Protein AF-A0A3M1LID2-F1 (afdb_monomer_lite)

Foldseek 3Di:
DDDPPPDDFDWDPPDDDDPFDEAETETEEEEQEAEAEAAAAGQEYEYEYEYYENEYEYAAHHREEQEYEYEYEYEYNEYEYHHEERQAYNEYEHEYEYEEQEYEYAYHYHQEYAEYEAEYHEYYNEYYYAEHDENHAYLEYEYYYAYYENEYYAHEAYYAHHHQEYEAYAHAEYQEYEYAYEYEAHENEYHYAHEHYENEYYYHYEEYHEYLEYEHAYAAYYNEYEAAYEYLEYNEYEYEAHAYEQEYEYEYHYNYYNYYHYHHHYYYNHYYYYYD

Sequence (276 aa):
MKHVLVAFVLVFLAGNFALGQNVNTTTQSGQRNNLKVEQEGKNNTAIQTQSGNDNNATIKQSKAIGNRTELLQSGNKNNAAITQEKGAADNKVHLTQSGDLNKAQITQGKGTRSNTVKAVQGGDQNSLTIKQSGTNVSKNLTNVSQSGNKNKGSISQEGGVITGNKIDLNQDGNQNSASISQTGQAVNNQLTVRQSGDQNTAKLAQKGSNRDAKVNLTQSGNKNTAGITQEGTVSTKVNVLQSGNDNATTITQTNSGKNAVDVTQSGNKNKAAVEQ

Structure (mmCIF, N/CA/C/O backbone):
data_AF-A0A3M1LID2-F1
#
_entry.id   AF-A0A3M1LID2-F1
#
loop_
_atom_site.group_PDB
_atom_site.id
_atom_site.type_symbol
_atom_site.label_atom_id
_atom_site.label_alt_id
_atom_site.label_comp_id
_atom_site.label_asym_id
_atom_site.label_entity_id
_atom_site.label_seq_id
_atom_site.pdbx_PDB_ins_code
_atom_site.Cartn_x
_atom_site.Cartn_y
_atom_site.Cartn_z
_atom_site.occupancy
_atom_site.B_iso_or_equiv
_atom_site.auth_seq_id
_atom_site.auth_comp_id
_atom_site.auth_asym_id
_atom_site.auth_atom_id
_atom_site.pdbx_PDB_model_num
ATOM 1 N N . MET A 1 1 ? -5.774 -21.979 -45.065 1.00 34.81 1 MET A N 1
ATOM 2 C CA . MET A 1 1 ? -4.471 -21.901 -44.370 1.00 34.81 1 MET A CA 1
ATOM 3 C C . MET A 1 1 ? -4.590 -20.856 -43.273 1.00 34.81 1 MET A C 1
ATOM 5 O O . MET A 1 1 ? -4.906 -19.716 -43.578 1.00 34.81 1 MET A O 1
ATOM 9 N N . LYS A 1 2 ? -4.472 -21.250 -41.998 1.00 32.94 2 LYS A N 1
ATOM 10 C CA . LYS A 1 2 ? -4.513 -20.313 -40.865 1.00 32.94 2 LYS A CA 1
ATOM 11 C C . LYS A 1 2 ? -3.196 -19.537 -40.855 1.00 32.94 2 LYS A C 1
ATOM 13 O O . LYS A 1 2 ? -2.145 -20.142 -40.670 1.00 32.94 2 LYS A O 1
ATOM 18 N N . HIS A 1 3 ? -3.250 -18.230 -41.091 1.00 29.45 3 HIS A N 1
ATOM 19 C CA . HIS A 1 3 ? -2.084 -17.363 -40.963 1.00 29.45 3 HIS A CA 1
ATOM 20 C C . HIS A 1 3 ? -1.704 -17.266 -39.483 1.00 29.45 3 HIS A C 1
ATOM 22 O O . HIS A 1 3 ? -2.365 -16.592 -38.697 1.00 29.45 3 HIS A O 1
ATOM 28 N N . VAL A 1 4 ? -0.654 -17.992 -39.103 1.00 27.80 4 VAL A N 1
ATOM 29 C CA . VAL A 1 4 ? 0.062 -17.787 -37.845 1.00 27.80 4 VAL A CA 1
ATOM 30 C C . VAL A 1 4 ? 0.836 -16.482 -38.010 1.00 27.80 4 VAL A C 1
ATOM 32 O O . VAL A 1 4 ? 1.860 -16.441 -38.688 1.00 27.80 4 VAL A O 1
ATOM 35 N N . LEU A 1 5 ? 0.307 -15.393 -37.454 1.00 30.14 5 LEU A N 1
ATOM 36 C CA . LEU A 1 5 ? 1.031 -14.131 -37.367 1.00 30.14 5 LEU A CA 1
ATOM 37 C C . LEU A 1 5 ? 2.086 -14.282 -36.265 1.00 30.14 5 LEU A C 1
ATOM 39 O O . LEU A 1 5 ? 1.789 -14.158 -35.078 1.00 30.14 5 LEU A O 1
ATOM 43 N N . VAL A 1 6 ? 3.313 -14.605 -36.664 1.00 29.00 6 VAL A N 1
ATOM 44 C CA . VAL A 1 6 ? 4.486 -14.560 -35.787 1.00 29.00 6 VAL A CA 1
ATOM 45 C C . VAL A 1 6 ? 4.761 -13.085 -35.489 1.00 29.00 6 VAL A C 1
ATOM 47 O O . VAL A 1 6 ? 5.214 -12.341 -36.356 1.00 29.00 6 VAL A O 1
ATOM 50 N N . ALA A 1 7 ? 4.414 -12.632 -34.284 1.00 34.16 7 ALA A N 1
ATOM 51 C CA . ALA A 1 7 ? 4.726 -11.282 -33.832 1.00 34.16 7 ALA A CA 1
ATOM 52 C C . ALA A 1 7 ? 6.233 -11.181 -33.556 1.00 34.16 7 ALA A C 1
ATOM 54 O O . ALA A 1 7 ? 6.773 -11.905 -32.720 1.00 34.16 7 ALA A O 1
ATOM 55 N N . PHE A 1 8 ? 6.907 -10.291 -34.282 1.00 31.50 8 PHE A N 1
ATOM 56 C CA . PHE A 1 8 ? 8.316 -9.978 -34.078 1.00 31.50 8 PHE A CA 1
ATOM 57 C C . PHE A 1 8 ? 8.529 -9.386 -32.679 1.00 31.50 8 PHE A C 1
ATOM 59 O O . PHE A 1 8 ? 7.935 -8.369 -32.323 1.00 31.50 8 PHE A O 1
ATOM 66 N N . VAL A 1 9 ? 9.404 -10.020 -31.897 1.00 37.78 9 VAL A N 1
ATOM 67 C CA . VAL A 1 9 ? 9.936 -9.467 -30.649 1.00 37.78 9 VAL A CA 1
ATOM 68 C C . VAL A 1 9 ? 10.868 -8.315 -31.023 1.00 37.78 9 VAL A C 1
ATOM 70 O O . VAL A 1 9 ? 11.971 -8.540 -31.516 1.00 37.78 9 VAL A O 1
ATOM 73 N N . LEU A 1 10 ? 10.424 -7.075 -30.817 1.00 35.28 10 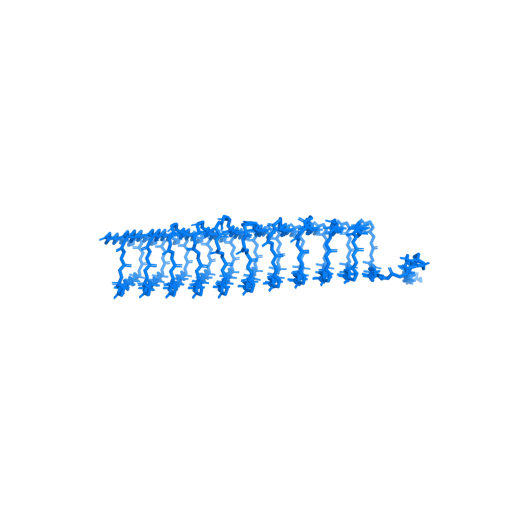LEU A N 1
ATOM 74 C CA . LEU A 1 10 ? 11.270 -5.893 -30.970 1.00 35.28 10 LEU A CA 1
ATOM 75 C C . LEU A 1 10 ? 11.904 -5.574 -29.610 1.00 35.28 10 LEU A C 1
ATOM 77 O O . LEU A 1 10 ? 11.264 -4.997 -28.733 1.00 35.28 10 LEU A O 1
ATOM 81 N N . VAL A 1 11 ? 13.158 -5.985 -29.415 1.00 38.97 11 VAL A N 1
ATOM 82 C CA . VAL A 1 11 ? 13.956 -5.574 -28.251 1.00 38.97 11 VAL A CA 1
ATOM 83 C C . VAL A 1 11 ? 14.553 -4.199 -28.554 1.00 38.97 11 VAL A C 1
ATOM 85 O O . VAL A 1 11 ? 15.514 -4.092 -29.311 1.00 38.97 11 VAL A O 1
ATOM 88 N N . PHE A 1 12 ? 14.003 -3.134 -27.970 1.00 39.28 12 PHE A N 1
ATOM 89 C CA . PHE A 1 12 ? 14.654 -1.820 -27.986 1.00 39.28 12 PHE A CA 1
ATOM 90 C C . PHE A 1 12 ? 15.707 -1.757 -26.869 1.00 39.28 12 PHE A C 1
ATOM 92 O O . PHE A 1 12 ? 15.378 -1.522 -25.706 1.00 39.28 12 PHE A O 1
ATOM 99 N N . LEU A 1 13 ? 16.985 -1.937 -27.218 1.00 40.16 13 LEU A N 1
ATOM 100 C CA . LEU A 1 13 ? 18.107 -1.500 -26.381 1.00 40.16 13 LEU A CA 1
ATOM 101 C C . LEU A 1 13 ? 18.371 -0.012 -26.652 1.00 40.16 13 LEU A C 1
ATOM 103 O O . LEU A 1 13 ? 19.194 0.343 -27.491 1.00 40.16 13 LEU A O 1
ATOM 107 N N . ALA A 1 14 ? 17.674 0.880 -25.950 1.00 40.91 14 ALA A N 1
ATOM 108 C CA . ALA A 1 14 ? 18.043 2.294 -25.930 1.00 40.91 14 ALA A CA 1
ATOM 109 C C . ALA A 1 14 ? 19.199 2.503 -24.933 1.00 40.91 14 ALA A C 1
ATOM 111 O O . ALA A 1 14 ? 18.978 2.878 -23.784 1.00 40.91 14 ALA A O 1
ATOM 112 N N . GLY A 1 15 ? 20.430 2.203 -25.353 1.00 33.69 15 GLY A N 1
ATOM 113 C CA . GLY A 1 15 ? 21.646 2.451 -24.574 1.00 33.69 15 GLY A CA 1
ATOM 114 C C . GLY A 1 15 ? 22.461 3.599 -25.166 1.00 33.69 15 GLY A C 1
ATOM 115 O O . GLY A 1 15 ? 23.151 3.402 -26.160 1.00 33.69 15 GLY A O 1
ATOM 116 N N . ASN A 1 16 ? 22.424 4.785 -24.550 1.00 38.88 16 ASN A N 1
ATOM 117 C CA . ASN A 1 16 ? 23.430 5.825 -24.794 1.00 38.88 16 ASN A CA 1
ATOM 118 C C . ASN A 1 16 ? 24.613 5.593 -23.839 1.00 38.88 16 ASN A C 1
ATOM 120 O O . ASN A 1 16 ? 24.466 5.650 -22.617 1.00 38.88 16 ASN A O 1
ATOM 124 N N . PHE A 1 17 ? 25.787 5.304 -24.400 1.00 44.84 17 PHE A N 1
ATOM 125 C CA . PHE A 1 17 ? 27.009 4.995 -23.660 1.00 44.84 17 PHE A CA 1
ATOM 126 C C . PHE A 1 17 ? 27.666 6.256 -23.072 1.00 44.84 17 PHE A C 1
ATOM 128 O O . PHE A 1 17 ? 28.362 6.970 -23.783 1.00 44.84 17 PHE A O 1
ATOM 135 N N . ALA A 1 18 ? 27.504 6.488 -21.762 1.00 35.31 18 ALA A N 1
ATOM 136 C CA . ALA A 1 18 ? 28.478 7.178 -20.899 1.00 35.31 18 ALA A CA 1
ATOM 137 C C . ALA A 1 18 ? 28.157 6.963 -19.397 1.00 35.31 18 ALA A C 1
ATOM 139 O O . ALA A 1 18 ? 27.010 7.072 -18.979 1.00 35.31 18 ALA A O 1
ATOM 140 N N . LEU A 1 19 ? 29.187 6.624 -18.607 1.00 38.88 19 LEU A N 1
ATOM 141 C CA . LEU A 1 19 ? 29.304 6.519 -17.132 1.00 38.88 19 LEU A CA 1
ATOM 142 C C . LEU A 1 19 ? 28.021 6.692 -16.264 1.00 38.88 19 LEU A C 1
ATOM 144 O O . LEU A 1 19 ? 27.625 7.809 -15.929 1.00 38.88 19 LEU A O 1
ATOM 148 N N . GLY A 1 20 ? 27.469 5.565 -15.773 1.00 49.00 20 GLY A N 1
ATOM 149 C CA . GLY A 1 20 ? 26.390 5.496 -14.761 1.00 49.00 20 GLY A CA 1
ATOM 150 C C . GLY A 1 20 ? 25.019 5.051 -15.293 1.00 49.00 20 GLY A C 1
ATOM 151 O O . GLY A 1 20 ? 24.022 5.726 -15.036 1.00 49.00 20 GLY A O 1
ATOM 152 N N . GLN A 1 21 ? 24.970 3.956 -16.062 1.00 62.38 21 GLN A N 1
ATOM 153 C CA . GLN A 1 21 ? 23.828 3.628 -16.921 1.00 62.38 21 GLN A CA 1
ATOM 154 C C . GLN A 1 21 ? 22.543 3.278 -16.158 1.00 62.38 21 GLN A C 1
ATOM 156 O O . GLN A 1 21 ? 22.538 2.451 -15.247 1.00 62.38 21 GLN A O 1
ATOM 161 N N . ASN A 1 22 ? 21.434 3.880 -16.591 1.00 59.41 22 ASN A N 1
ATOM 162 C CA . ASN A 1 22 ? 20.104 3.335 -16.349 1.00 59.41 22 ASN A CA 1
ATOM 163 C C . ASN A 1 22 ? 19.877 2.162 -17.320 1.00 59.41 22 ASN A C 1
ATOM 165 O O . ASN A 1 22 ? 20.258 2.245 -18.484 1.00 59.41 22 ASN A O 1
ATOM 169 N N . VAL A 1 23 ? 19.270 1.078 -16.846 1.00 67.06 23 VAL A N 1
ATOM 170 C CA . VAL A 1 23 ? 18.895 -0.092 -17.643 1.00 67.06 23 VAL A CA 1
ATOM 171 C C . VAL A 1 23 ? 17.394 -0.041 -17.892 1.00 67.06 23 VAL A C 1
ATOM 173 O O . VAL A 1 23 ? 16.609 0.069 -16.948 1.00 67.06 23 VAL A O 1
ATOM 176 N N . ASN A 1 24 ? 16.994 -0.168 -19.154 1.00 66.12 24 ASN A N 1
ATOM 177 C CA . ASN A 1 24 ? 15.608 -0.381 -19.544 1.00 66.12 24 ASN A CA 1
ATOM 178 C C . ASN A 1 24 ? 15.508 -1.676 -20.357 1.00 66.12 24 ASN A C 1
ATOM 180 O O . ASN A 1 24 ? 16.212 -1.842 -21.352 1.00 66.12 24 ASN A O 1
ATOM 184 N N . THR A 1 25 ? 14.640 -2.594 -19.947 1.00 67.12 25 THR A N 1
ATOM 185 C CA . THR A 1 25 ? 14.322 -3.815 -20.691 1.00 67.12 25 THR A CA 1
ATOM 186 C C . THR A 1 25 ? 12.822 -3.873 -20.887 1.00 67.12 25 THR A C 1
ATOM 188 O O . THR A 1 25 ? 12.061 -3.878 -19.924 1.00 67.12 25 THR A O 1
ATOM 191 N N . THR A 1 26 ? 12.393 -3.917 -22.143 1.00 65.38 26 THR A N 1
ATOM 192 C CA . THR A 1 26 ? 10.976 -3.927 -22.500 1.00 65.38 26 THR A CA 1
ATOM 193 C C . THR A 1 26 ? 10.684 -5.115 -23.401 1.00 65.38 26 THR A C 1
ATOM 195 O O . THR A 1 26 ? 11.483 -5.467 -24.267 1.00 65.38 26 THR A O 1
ATOM 198 N N . THR A 1 27 ? 9.568 -5.793 -23.164 1.00 64.19 27 THR A N 1
ATOM 199 C CA . THR A 1 27 ? 9.080 -6.887 -24.007 1.00 64.19 27 THR A CA 1
ATOM 200 C C . THR A 1 27 ? 7.577 -6.731 -24.171 1.00 64.19 27 THR A C 1
ATOM 202 O O . THR A 1 27 ? 6.850 -6.635 -23.186 1.00 64.19 27 THR A O 1
ATOM 205 N N . GLN A 1 28 ? 7.103 -6.693 -25.412 1.00 60.00 28 GLN A N 1
ATOM 206 C CA . GLN A 1 28 ? 5.690 -6.518 -25.731 1.00 60.00 28 GLN A CA 1
ATOM 207 C C . GLN A 1 28 ? 5.230 -7.616 -26.690 1.00 60.00 28 GLN A C 1
ATOM 209 O O . GLN A 1 28 ? 5.890 -7.892 -27.688 1.00 60.00 28 GLN A O 1
ATOM 214 N N . SER A 1 29 ? 4.075 -8.211 -26.404 1.00 66.88 29 SER A N 1
ATOM 215 C CA . SER A 1 29 ? 3.371 -9.143 -27.285 1.00 66.88 29 SER A CA 1
ATOM 216 C C . SER A 1 29 ? 1.887 -8.765 -27.367 1.00 66.88 29 SER A C 1
ATOM 218 O O . SER A 1 29 ? 1.268 -8.468 -26.346 1.00 66.88 29 SER A O 1
ATOM 220 N N . GLY A 1 30 ? 1.318 -8.756 -28.576 1.00 61.09 30 GLY A N 1
ATOM 221 C CA . GLY A 1 30 ? -0.066 -8.343 -28.863 1.00 61.09 30 GLY A CA 1
ATOM 222 C C . GLY A 1 30 ? -0.196 -6.944 -29.491 1.00 61.09 30 GLY A C 1
ATOM 223 O O . GLY A 1 30 ? 0.805 -6.320 -29.845 1.00 61.09 30 GLY A O 1
ATOM 224 N N . GLN A 1 31 ? -1.428 -6.466 -29.709 1.00 51.19 31 GLN A N 1
ATOM 225 C CA . GLN A 1 31 ? -1.707 -5.258 -30.504 1.00 51.19 31 GLN A CA 1
ATOM 226 C C . GLN A 1 31 ? -1.941 -4.010 -29.637 1.00 51.19 31 GLN A C 1
ATOM 228 O O . GLN A 1 31 ? -2.603 -4.072 -28.608 1.00 51.19 31 GLN A O 1
ATOM 233 N N . ARG A 1 32 ? -1.465 -2.842 -30.095 1.00 60.47 32 ARG A N 1
ATOM 234 C CA . ARG A 1 32 ? -1.743 -1.515 -29.497 1.00 60.47 32 ARG A CA 1
ATOM 235 C C . ARG A 1 32 ? -1.349 -1.335 -28.018 1.00 60.47 32 ARG A C 1
ATOM 237 O O . ARG A 1 32 ? -1.857 -0.419 -27.377 1.00 60.47 32 ARG A O 1
ATOM 244 N N . ASN A 1 33 ? -0.438 -2.141 -27.461 1.00 62.81 33 ASN A N 1
ATOM 245 C CA . ASN A 1 33 ? 0.119 -1.783 -26.151 1.00 62.81 33 ASN A CA 1
ATOM 246 C C . ASN A 1 33 ? 1.034 -0.557 -26.299 1.00 62.81 33 ASN A C 1
ATOM 248 O O . ASN A 1 33 ? 1.784 -0.450 -27.273 1.00 62.81 33 ASN A O 1
ATOM 252 N N . ASN A 1 34 ? 0.922 0.377 -25.359 1.00 67.06 34 ASN A N 1
ATOM 253 C CA . ASN A 1 34 ? 1.687 1.611 -25.303 1.00 67.06 34 ASN A CA 1
ATOM 254 C C . ASN A 1 34 ? 2.591 1.592 -24.072 1.00 67.06 34 ASN A C 1
ATOM 256 O O . ASN A 1 34 ? 2.124 1.441 -22.940 1.00 67.06 34 ASN A O 1
ATOM 260 N N . LEU A 1 35 ? 3.881 1.792 -24.305 1.00 67.88 35 LEU A N 1
ATOM 261 C CA . LEU A 1 35 ? 4.908 1.744 -23.280 1.00 67.88 35 LEU A CA 1
ATOM 262 C C . LEU A 1 35 ? 5.699 3.044 -23.301 1.00 67.88 35 LEU A C 1
ATOM 264 O O . LEU A 1 35 ? 6.235 3.444 -24.333 1.00 67.88 35 LEU A O 1
ATOM 268 N N . LYS A 1 36 ? 5.815 3.686 -22.138 1.00 70.00 36 LYS A N 1
ATOM 269 C CA . LYS A 1 36 ? 6.659 4.866 -21.954 1.00 70.00 36 LYS A CA 1
ATOM 270 C C . LYS A 1 36 ? 7.569 4.687 -20.746 1.00 70.00 36 LYS A C 1
ATOM 272 O O . LYS A 1 36 ? 7.090 4.533 -19.627 1.00 70.00 36 LYS A O 1
ATOM 277 N N . VAL A 1 37 ? 8.881 4.743 -20.959 1.00 68.38 37 VAL A N 1
ATOM 278 C CA . VAL A 1 37 ? 9.882 4.724 -19.883 1.00 68.38 37 VAL A CA 1
ATOM 279 C C . VAL A 1 37 ? 10.736 5.986 -19.985 1.00 68.38 37 VAL A C 1
ATOM 281 O O . VAL A 1 37 ? 11.410 6.199 -20.987 1.00 68.38 37 VAL A O 1
ATOM 284 N N . GLU A 1 38 ? 10.701 6.827 -18.954 1.00 68.88 38 GLU A N 1
ATOM 285 C CA . GLU A 1 38 ? 11.562 8.005 -18.798 1.00 68.88 38 GLU A CA 1
ATOM 286 C C . GLU A 1 38 ? 12.508 7.764 -17.612 1.00 68.88 38 GLU A C 1
ATOM 288 O O . GLU A 1 38 ? 12.056 7.711 -16.469 1.00 68.88 38 GLU A O 1
ATOM 293 N N . GLN A 1 39 ? 13.813 7.616 -17.858 1.00 63.34 39 GLN A N 1
ATOM 294 C CA . GLN A 1 39 ? 14.828 7.451 -16.810 1.00 63.34 39 GLN A CA 1
ATOM 295 C C . GLN A 1 39 ? 15.824 8.614 -16.850 1.00 63.34 39 GLN A C 1
ATOM 297 O O . GLN A 1 39 ? 16.635 8.724 -17.765 1.00 63.34 39 GLN A O 1
ATOM 302 N N . GLU A 1 40 ? 15.800 9.458 -15.825 1.00 64.44 40 GLU A N 1
ATOM 303 C CA . GLU A 1 40 ? 16.815 10.476 -15.562 1.00 64.44 40 GLU A CA 1
ATOM 304 C C . GLU A 1 40 ? 17.508 10.136 -14.232 1.00 64.44 40 GLU A C 1
ATOM 306 O O . GLU A 1 40 ? 16.849 9.820 -13.243 1.00 64.44 40 GLU A O 1
ATOM 311 N N . GLY A 1 41 ? 18.834 10.230 -14.151 1.00 64.50 41 GLY A N 1
ATOM 312 C CA . GLY A 1 41 ? 19.598 9.839 -12.956 1.00 64.50 41 GLY A CA 1
ATOM 313 C C . GLY A 1 41 ? 20.579 8.703 -13.238 1.00 64.50 41 GLY A C 1
ATOM 314 O O . GLY A 1 41 ? 20.926 8.490 -14.397 1.00 64.50 41 GLY A O 1
ATOM 315 N N . LYS A 1 42 ? 21.059 8.014 -12.195 1.00 66.00 42 LYS A N 1
ATOM 316 C CA . LYS A 1 42 ? 22.121 6.993 -12.303 1.00 66.00 42 LYS A CA 1
ATOM 317 C C . LYS A 1 42 ? 21.642 5.628 -11.801 1.00 66.00 42 LYS A C 1
ATOM 319 O O . LYS A 1 42 ? 21.009 5.557 -10.749 1.00 66.00 42 LYS A O 1
ATOM 324 N N . ASN A 1 43 ? 22.027 4.548 -12.481 1.00 69.75 43 ASN A N 1
ATOM 325 C CA . ASN A 1 43 ? 21.814 3.155 -12.052 1.00 69.75 43 ASN A CA 1
ATOM 326 C C . ASN A 1 43 ? 20.345 2.742 -11.817 1.00 69.75 43 ASN A C 1
ATOM 328 O O . ASN A 1 43 ? 20.081 1.829 -11.036 1.00 69.75 43 ASN A O 1
ATOM 332 N N . ASN A 1 44 ? 19.369 3.395 -12.449 1.00 71.69 44 ASN A N 1
ATOM 333 C CA . ASN A 1 44 ? 17.975 2.963 -12.349 1.00 71.69 44 ASN A CA 1
ATOM 334 C C . ASN A 1 44 ? 17.710 1.788 -13.295 1.00 71.69 44 ASN A C 1
ATOM 336 O O . ASN A 1 44 ? 18.212 1.765 -14.409 1.00 71.69 44 ASN A O 1
ATOM 340 N N . THR A 1 45 ? 16.915 0.811 -12.874 1.00 75.12 45 THR A N 1
ATOM 341 C CA . THR A 1 45 ? 16.479 -0.322 -13.700 1.00 75.12 45 THR A CA 1
ATOM 342 C C . THR A 1 45 ? 14.969 -0.257 -13.898 1.00 75.12 45 THR A C 1
ATOM 344 O O . THR A 1 45 ? 14.226 -0.140 -12.925 1.00 75.12 45 THR A O 1
ATOM 347 N N . ALA A 1 46 ? 14.506 -0.369 -15.136 1.00 72.00 46 ALA A N 1
ATOM 348 C CA . ALA A 1 46 ? 13.106 -0.549 -15.488 1.00 72.00 46 ALA A CA 1
ATOM 349 C C . ALA A 1 46 ? 12.990 -1.815 -16.344 1.00 72.00 46 ALA A C 1
ATOM 351 O O . ALA A 1 46 ? 13.603 -1.910 -17.400 1.00 72.00 46 ALA A O 1
ATOM 352 N N . ILE A 1 47 ? 12.239 -2.804 -15.871 1.00 73.56 47 ILE A N 1
ATOM 353 C CA . ILE A 1 47 ? 11.912 -4.019 -16.616 1.00 73.56 47 ILE A CA 1
ATOM 354 C C . ILE A 1 47 ? 10.404 -4.016 -16.813 1.00 73.56 47 ILE A C 1
ATOM 356 O O . ILE A 1 47 ? 9.654 -3.904 -15.843 1.00 73.56 47 ILE A O 1
ATOM 360 N N . GLN A 1 48 ? 9.950 -4.126 -18.054 1.00 71.81 48 GLN A N 1
ATOM 361 C CA . GLN A 1 48 ? 8.532 -4.184 -18.358 1.00 71.81 48 GLN A CA 1
ATOM 362 C C . GLN A 1 48 ? 8.218 -5.283 -19.367 1.00 71.81 48 GLN A C 1
ATOM 364 O O . GLN A 1 48 ? 8.835 -5.358 -20.425 1.00 71.81 48 GLN A O 1
ATOM 369 N N . THR A 1 49 ? 7.227 -6.111 -19.050 1.00 72.75 49 THR A N 1
ATOM 370 C CA . THR A 1 49 ? 6.680 -7.116 -19.964 1.00 72.75 49 THR A CA 1
ATOM 371 C C . THR A 1 49 ? 5.174 -6.913 -20.102 1.00 72.75 49 THR A C 1
ATOM 373 O O . THR A 1 49 ? 4.456 -6.942 -19.104 1.00 72.75 49 THR A O 1
ATOM 376 N N . GLN A 1 50 ? 4.690 -6.703 -21.325 1.00 68.69 50 GLN A N 1
ATOM 377 C CA . GLN A 1 50 ? 3.268 -6.560 -21.645 1.00 68.69 50 GLN A CA 1
ATOM 378 C C . GLN A 1 50 ? 2.826 -7.666 -22.608 1.00 68.69 50 GLN A C 1
ATOM 380 O O . GLN A 1 50 ? 3.442 -7.870 -23.654 1.00 68.69 50 GLN A O 1
ATOM 385 N N . SER A 1 51 ? 1.740 -8.361 -22.283 1.00 73.88 51 SER A N 1
ATOM 386 C CA . SER A 1 51 ? 1.114 -9.370 -23.138 1.00 73.88 51 SER A CA 1
ATOM 387 C C . SER A 1 51 ? -0.390 -9.113 -23.255 1.00 73.88 51 SER A C 1
ATOM 389 O O . SER A 1 51 ? -1.068 -8.951 -22.244 1.00 73.88 51 SER A O 1
ATOM 391 N N . GLY A 1 52 ? -0.918 -9.081 -24.479 1.00 70.75 52 GLY A N 1
ATOM 392 C CA . GLY A 1 52 ? -2.334 -8.821 -24.769 1.00 70.75 52 GLY A CA 1
ATOM 393 C C . GLY A 1 52 ? -2.534 -7.523 -25.552 1.00 70.75 52 GLY A C 1
ATOM 394 O O . GLY A 1 52 ? -1.612 -7.099 -26.249 1.00 70.75 52 GLY A O 1
ATOM 395 N N . ASN A 1 53 ? -3.725 -6.918 -25.497 1.00 70.31 53 ASN A N 1
ATOM 396 C CA . ASN A 1 53 ? -4.051 -5.755 -26.332 1.00 70.31 53 ASN A CA 1
ATOM 397 C C . ASN A 1 53 ? -4.328 -4.476 -25.530 1.00 70.31 53 ASN A C 1
ATOM 399 O O . ASN A 1 53 ? -4.911 -4.518 -24.451 1.00 70.31 53 ASN A O 1
ATOM 403 N N . ASP A 1 54 ? -3.993 -3.316 -26.097 1.00 76.19 54 ASP A N 1
ATOM 404 C CA . ASP A 1 54 ? -4.324 -1.989 -25.546 1.00 76.19 54 ASP A CA 1
ATOM 405 C C . ASP A 1 54 ? -3.802 -1.717 -24.113 1.00 76.19 54 ASP A C 1
ATOM 407 O O . ASP A 1 54 ? -4.306 -0.824 -23.429 1.00 76.19 54 ASP A O 1
ATOM 411 N N . ASN A 1 55 ? -2.806 -2.460 -23.620 1.00 73.12 55 ASN A N 1
ATOM 412 C CA . ASN A 1 55 ? -2.215 -2.193 -22.306 1.00 73.12 55 ASN A CA 1
ATOM 413 C C . ASN A 1 55 ? -1.379 -0.909 -22.347 1.00 73.12 55 ASN A C 1
ATOM 415 O O . ASN A 1 55 ? -0.602 -0.694 -23.273 1.00 73.12 55 ASN A O 1
ATOM 419 N N . ASN A 1 56 ? -1.506 -0.055 -21.336 1.00 76.75 56 ASN A N 1
ATOM 420 C CA . ASN A 1 56 ? -0.722 1.164 -21.196 1.00 76.75 56 ASN A CA 1
ATOM 421 C C . ASN A 1 56 ? 0.149 1.076 -19.945 1.00 76.75 56 ASN A C 1
ATOM 423 O O . ASN A 1 56 ? -0.336 0.771 -18.852 1.00 76.75 56 ASN A O 1
ATOM 427 N N . ALA A 1 57 ? 1.432 1.376 -20.090 1.00 76.62 57 ALA A N 1
ATOM 428 C CA . ALA A 1 57 ? 2.307 1.496 -18.947 1.00 76.62 57 ALA A CA 1
ATOM 429 C C . ALA A 1 57 ? 3.297 2.640 -19.089 1.00 76.62 57 ALA A C 1
ATOM 431 O O . ALA A 1 57 ? 4.024 2.761 -20.074 1.00 76.62 57 ALA A O 1
ATOM 432 N N . THR A 1 58 ? 3.352 3.462 -18.048 1.00 78.69 58 THR A N 1
ATOM 433 C CA . THR A 1 58 ? 4.297 4.566 -17.925 1.00 78.69 58 THR A CA 1
ATOM 434 C C . THR A 1 58 ? 5.164 4.366 -16.691 1.00 78.69 58 THR A C 1
ATOM 436 O O .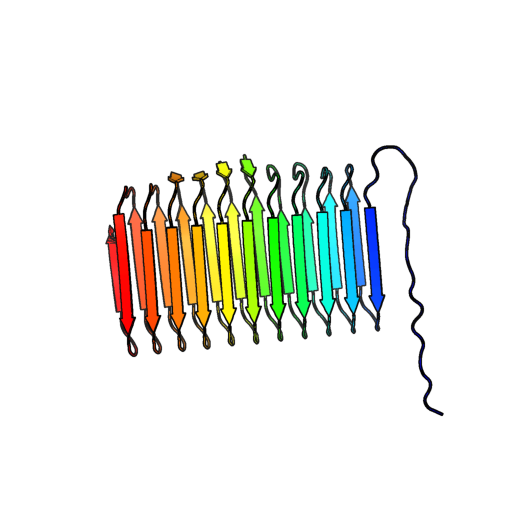 THR A 1 58 ? 4.649 4.266 -15.578 1.00 78.69 58 THR A O 1
ATOM 439 N N . ILE A 1 59 ? 6.481 4.337 -16.877 1.00 76.25 59 ILE A N 1
ATOM 440 C CA . ILE A 1 59 ? 7.473 4.344 -15.799 1.00 76.25 59 ILE A CA 1
ATOM 441 C C . ILE A 1 59 ? 8.285 5.631 -15.924 1.00 76.25 59 ILE A C 1
ATOM 443 O O . ILE A 1 59 ? 8.915 5.876 -16.949 1.00 76.25 59 ILE A O 1
ATOM 447 N N . LYS A 1 60 ? 8.295 6.451 -14.876 1.00 75.69 60 LYS A N 1
ATOM 448 C CA . LYS A 1 60 ? 9.078 7.685 -14.808 1.00 75.69 60 LYS A CA 1
ATOM 449 C C . LYS A 1 60 ? 9.990 7.658 -13.589 1.00 75.69 60 LYS A C 1
ATOM 451 O O . LYS A 1 60 ? 9.517 7.740 -12.463 1.00 75.69 60 LYS A O 1
ATOM 456 N N . GLN A 1 61 ? 11.294 7.559 -13.807 1.00 69.19 61 GLN A N 1
ATOM 457 C CA . GLN A 1 61 ? 12.332 7.579 -12.779 1.00 69.19 61 GLN A CA 1
ATOM 458 C C . GLN A 1 61 ? 13.153 8.858 -12.964 1.00 69.19 61 GLN A C 1
ATOM 460 O O . GLN A 1 61 ? 14.171 8.839 -13.643 1.00 69.19 61 GLN A O 1
ATOM 465 N N . SER A 1 62 ? 12.696 9.993 -12.431 1.00 69.06 62 SER A N 1
ATOM 466 C CA . SER A 1 62 ? 13.311 11.303 -12.699 1.00 69.06 62 SER A CA 1
ATOM 467 C C . SER A 1 62 ? 14.270 11.734 -11.591 1.00 69.06 62 SER A C 1
ATOM 469 O O . SER A 1 62 ? 13.843 12.090 -10.495 1.00 69.06 62 SER A O 1
ATOM 471 N N . LYS A 1 63 ? 15.571 11.786 -11.897 1.00 63.53 63 LYS A N 1
ATOM 472 C CA . LYS A 1 63 ? 16.677 12.145 -10.983 1.00 63.53 63 LYS A CA 1
ATOM 473 C C . LYS A 1 63 ? 16.755 11.215 -9.768 1.00 63.53 63 LYS A C 1
ATOM 475 O O . LYS A 1 63 ? 17.063 11.648 -8.655 1.00 63.53 63 LYS A O 1
ATOM 480 N N . ALA A 1 64 ? 16.453 9.947 -10.015 1.00 69.44 64 ALA A N 1
ATOM 481 C CA . ALA A 1 64 ? 16.539 8.847 -9.071 1.00 69.44 64 ALA A CA 1
ATOM 482 C C . ALA A 1 64 ? 17.920 8.176 -9.131 1.00 69.44 64 ALA A C 1
ATOM 484 O O . ALA A 1 64 ? 18.609 8.254 -10.154 1.00 69.44 64 ALA A O 1
ATOM 485 N N . ILE A 1 65 ? 18.329 7.517 -8.045 1.00 72.38 65 ILE A N 1
ATOM 486 C CA . ILE A 1 65 ? 19.572 6.734 -8.006 1.00 72.38 65 ILE A CA 1
ATOM 487 C C . ILE A 1 65 ? 19.251 5.309 -7.551 1.00 72.38 65 ILE A C 1
ATOM 489 O O . ILE A 1 65 ? 18.691 5.127 -6.474 1.00 72.38 65 ILE A O 1
ATOM 493 N N . GLY A 1 66 ? 19.610 4.301 -8.350 1.00 72.06 66 GLY A N 1
ATOM 494 C CA . GLY A 1 66 ? 19.518 2.892 -7.937 1.00 72.06 66 GLY A CA 1
ATOM 495 C C . GLY A 1 66 ? 18.099 2.316 -7.847 1.00 72.06 66 GLY A C 1
ATOM 496 O O . GLY A 1 66 ? 17.912 1.234 -7.291 1.00 72.06 66 GLY A O 1
ATOM 497 N N . ASN A 1 67 ? 17.072 3.006 -8.354 1.00 78.62 67 ASN A N 1
ATOM 498 C CA . ASN A 1 67 ? 15.706 2.498 -8.252 1.00 78.62 67 ASN A CA 1
ATOM 499 C C . ASN A 1 67 ? 15.453 1.370 -9.261 1.00 78.62 67 ASN A C 1
ATOM 501 O O . ASN A 1 67 ? 15.796 1.495 -10.435 1.00 78.62 67 ASN A O 1
ATOM 505 N N . ARG A 1 68 ? 14.771 0.302 -8.838 1.00 81.12 68 ARG A N 1
ATOM 506 C CA . ARG A 1 68 ? 14.348 -0.805 -9.708 1.00 81.12 68 ARG A CA 1
ATOM 507 C C . ARG A 1 68 ? 12.829 -0.868 -9.804 1.00 81.12 68 ARG A C 1
ATOM 509 O O . ARG A 1 68 ? 12.148 -0.988 -8.791 1.00 81.12 68 ARG A O 1
ATOM 516 N N . THR A 1 69 ? 12.314 -0.863 -11.021 1.00 80.75 69 THR A N 1
ATOM 517 C CA . THR A 1 69 ? 10.903 -1.097 -11.316 1.00 80.75 69 THR A CA 1
ATOM 518 C C . THR A 1 69 ? 10.782 -2.328 -12.196 1.00 80.75 69 THR A C 1
ATOM 520 O O . THR A 1 69 ? 11.470 -2.428 -13.206 1.00 80.75 69 THR A O 1
ATOM 523 N N . GLU A 1 70 ? 9.911 -3.251 -11.820 1.00 81.75 70 GLU A N 1
ATOM 524 C CA . GLU A 1 70 ? 9.544 -4.426 -12.596 1.00 81.75 70 GLU A CA 1
ATOM 525 C C . GLU A 1 70 ? 8.023 -4.449 -12.743 1.00 81.75 70 GLU A C 1
ATOM 527 O O . GLU A 1 70 ? 7.292 -4.445 -11.750 1.00 81.75 70 GLU A O 1
ATOM 532 N N . LEU A 1 71 ? 7.545 -4.408 -13.982 1.00 81.25 71 LEU A N 1
ATOM 533 C CA . LEU A 1 71 ? 6.128 -4.366 -14.307 1.00 81.25 71 LEU A CA 1
ATOM 534 C C . LEU A 1 71 ? 5.780 -5.480 -15.293 1.00 81.25 71 LEU A C 1
ATOM 536 O O . LEU A 1 71 ? 6.290 -5.511 -16.409 1.00 81.25 71 LEU A O 1
ATOM 540 N N . LEU A 1 72 ? 4.867 -6.356 -14.894 1.00 77.94 72 LEU A N 1
ATOM 541 C CA . LEU A 1 72 ? 4.291 -7.393 -15.739 1.00 77.94 72 LEU A CA 1
ATOM 542 C C . LEU A 1 72 ? 2.795 -7.117 -15.925 1.00 77.94 72 LEU A C 1
ATOM 544 O O . LEU A 1 72 ? 2.055 -7.046 -14.947 1.00 77.94 72 LEU A O 1
ATOM 548 N N . GLN A 1 73 ? 2.341 -6.965 -17.166 1.00 75.06 73 GLN A N 1
ATOM 549 C CA . GLN A 1 73 ? 0.923 -6.815 -17.501 1.00 75.06 73 GLN A CA 1
ATOM 550 C C . GLN A 1 73 ? 0.500 -7.910 -18.479 1.00 75.06 73 GLN A C 1
ATOM 552 O O . GLN A 1 73 ? 1.139 -8.107 -19.512 1.00 75.06 73 GLN A O 1
ATOM 557 N N . SER A 1 74 ? -0.591 -8.600 -18.165 1.00 77.94 74 SER A N 1
ATOM 558 C CA . SER A 1 74 ? -1.217 -9.601 -19.024 1.00 77.94 74 SER A CA 1
ATOM 559 C C . SER A 1 74 ? -2.725 -9.355 -19.113 1.00 77.94 74 SER A C 1
ATOM 561 O O . SER A 1 74 ? -3.370 -9.135 -18.091 1.00 77.94 74 SER A O 1
ATOM 563 N N . GLY A 1 75 ? -3.286 -9.391 -20.322 1.00 78.38 75 GLY A N 1
ATOM 564 C CA . GLY A 1 75 ? -4.711 -9.149 -20.588 1.00 78.38 75 GLY A CA 1
ATOM 565 C C . GLY A 1 75 ? -4.931 -7.903 -21.442 1.00 78.38 75 GLY A C 1
ATOM 566 O O . GLY A 1 75 ? -4.038 -7.522 -22.201 1.00 78.38 75 GLY A O 1
ATOM 567 N N . ASN A 1 76 ? -6.108 -7.281 -21.366 1.00 75.12 76 ASN A N 1
ATOM 568 C CA . ASN A 1 76 ? -6.459 -6.142 -22.212 1.00 75.12 76 ASN A CA 1
ATOM 569 C C . ASN A 1 76 ? -6.694 -4.848 -21.422 1.00 75.12 76 ASN A C 1
ATOM 571 O O . ASN A 1 76 ? -7.337 -4.835 -20.374 1.00 75.12 76 ASN A O 1
ATOM 575 N N . LYS A 1 77 ? -6.254 -3.711 -21.977 1.00 80.38 77 LYS A N 1
ATOM 576 C CA . LYS A 1 77 ? -6.525 -2.363 -21.436 1.00 80.38 77 LYS A CA 1
ATOM 577 C C . LYS A 1 77 ? -6.074 -2.144 -19.983 1.00 80.38 77 LYS A C 1
ATOM 579 O O . LYS A 1 77 ? -6.622 -1.277 -19.297 1.00 80.38 77 LYS A O 1
ATOM 584 N N . ASN A 1 78 ? -5.083 -2.889 -19.497 1.00 79.31 78 ASN A N 1
ATOM 585 C CA . ASN A 1 78 ? -4.501 -2.620 -18.183 1.00 79.31 78 ASN A CA 1
ATOM 586 C C . ASN A 1 78 ? -3.686 -1.324 -18.225 1.00 79.31 78 ASN A C 1
ATOM 588 O O . ASN A 1 78 ? -2.987 -1.057 -19.198 1.00 79.31 78 ASN A O 1
ATOM 592 N N . ASN A 1 79 ? -3.760 -0.519 -17.167 1.00 83.50 79 ASN A N 1
ATOM 593 C CA . ASN A 1 79 ? -3.052 0.748 -17.041 1.00 83.50 79 ASN A CA 1
ATOM 594 C C . ASN A 1 79 ? -2.171 0.757 -15.785 1.00 83.50 79 ASN A C 1
ATOM 596 O O . ASN A 1 79 ? -2.677 0.657 -14.665 1.00 83.50 79 ASN A O 1
ATOM 600 N N . ALA A 1 80 ? -0.865 0.933 -15.963 1.00 83.00 80 ALA A N 1
ATOM 601 C CA . ALA A 1 80 ? 0.085 1.087 -14.870 1.00 83.00 80 ALA A CA 1
ATOM 602 C C . ALA A 1 80 ? 0.864 2.399 -15.000 1.00 83.00 80 ALA A C 1
ATOM 604 O O . ALA A 1 80 ? 1.487 2.674 -16.022 1.00 83.00 80 ALA A O 1
ATOM 605 N N . ALA A 1 81 ? 0.888 3.195 -13.935 1.00 84.75 81 ALA A N 1
ATOM 606 C CA . ALA A 1 81 ? 1.699 4.403 -13.845 1.00 84.75 81 ALA A CA 1
ATOM 607 C C . ALA A 1 81 ? 2.604 4.322 -12.614 1.00 84.75 81 ALA A C 1
ATOM 609 O O . ALA A 1 81 ? 2.121 4.303 -11.482 1.00 84.75 81 ALA A O 1
ATOM 610 N N . ILE A 1 82 ? 3.916 4.272 -12.828 1.00 81.56 82 ILE A N 1
ATOM 611 C CA . ILE A 1 82 ? 4.916 4.208 -11.762 1.00 81.56 82 ILE A CA 1
ATOM 612 C C . ILE A 1 82 ? 5.811 5.439 -11.868 1.00 81.56 82 ILE A C 1
ATOM 614 O O . ILE A 1 82 ? 6.517 5.612 -12.858 1.00 81.56 82 ILE A O 1
ATOM 618 N N . THR A 1 83 ? 5.809 6.276 -10.834 1.00 79.94 83 THR A N 1
ATOM 619 C CA . THR A 1 83 ? 6.624 7.494 -10.766 1.00 79.94 83 THR A CA 1
ATOM 620 C C . THR A 1 83 ? 7.542 7.442 -9.552 1.00 79.94 83 THR A C 1
ATOM 622 O O . THR A 1 83 ? 7.082 7.306 -8.420 1.00 79.94 83 THR A O 1
ATOM 625 N N . GLN A 1 84 ? 8.843 7.588 -9.776 1.00 74.88 84 GLN A N 1
ATOM 626 C CA . GLN A 1 84 ? 9.869 7.709 -8.746 1.00 74.88 84 GLN A CA 1
ATOM 627 C C . GLN A 1 84 ? 10.596 9.046 -8.954 1.00 74.88 84 GLN A C 1
ATOM 629 O O . GLN A 1 84 ? 11.280 9.241 -9.959 1.00 74.88 84 GLN A O 1
ATOM 634 N N . GLU A 1 85 ? 10.387 9.996 -8.044 1.00 77.19 85 GLU A N 1
ATOM 635 C CA . GLU A 1 85 ? 10.787 11.399 -8.222 1.00 77.19 85 GLU A CA 1
ATOM 636 C C . GLU A 1 85 ? 12.194 11.718 -7.683 1.00 77.19 85 GLU A C 1
ATOM 638 O O . GLU A 1 85 ? 12.871 10.895 -7.064 1.00 77.19 85 GLU A O 1
ATOM 643 N N . LYS A 1 86 ? 12.628 12.969 -7.882 1.00 65.12 86 LYS A N 1
ATOM 644 C CA . LYS A 1 86 ? 13.926 13.490 -7.440 1.00 65.12 86 LYS A CA 1
ATOM 645 C C . LYS A 1 86 ? 14.132 13.263 -5.937 1.00 65.12 86 LYS A C 1
ATOM 647 O O . LYS A 1 86 ? 13.395 13.798 -5.108 1.00 65.12 86 LYS A O 1
ATOM 652 N N . GLY A 1 87 ? 15.201 12.547 -5.587 1.00 65.38 87 GLY A N 1
ATOM 653 C CA . GLY A 1 87 ? 15.539 12.209 -4.199 1.00 65.38 87 GLY A CA 1
ATOM 654 C C . GLY A 1 87 ? 14.976 10.871 -3.713 1.00 65.38 87 GLY A C 1
ATOM 655 O O . GLY A 1 87 ? 15.145 10.559 -2.537 1.00 65.38 87 GLY A O 1
ATOM 656 N N . ALA A 1 88 ? 14.332 10.097 -4.592 1.00 76.69 88 ALA A N 1
ATOM 657 C CA . ALA A 1 88 ? 14.057 8.682 -4.385 1.00 76.69 88 ALA A CA 1
ATOM 658 C C . ALA A 1 88 ? 15.319 7.849 -4.692 1.00 76.69 88 ALA A C 1
ATOM 660 O O . ALA A 1 88 ? 15.860 7.953 -5.798 1.00 76.69 88 ALA A O 1
ATOM 661 N N . ALA A 1 89 ? 15.776 7.023 -3.747 1.00 78.44 89 ALA A N 1
ATOM 662 C CA . ALA A 1 89 ? 16.956 6.168 -3.922 1.00 78.44 89 ALA A CA 1
ATOM 663 C C . ALA A 1 89 ? 16.720 4.706 -3.501 1.00 78.44 89 ALA A C 1
ATOM 665 O O . ALA A 1 89 ? 16.070 4.439 -2.492 1.00 78.44 89 ALA A O 1
ATOM 666 N N . ASP A 1 90 ? 17.275 3.752 -4.249 1.00 80.69 90 ASP A N 1
ATOM 667 C CA . ASP A 1 90 ? 17.219 2.304 -3.973 1.00 80.69 90 ASP A CA 1
ATOM 668 C C . ASP A 1 90 ? 15.806 1.723 -3.768 1.00 80.69 90 ASP A C 1
ATOM 670 O O . ASP A 1 90 ? 15.626 0.683 -3.126 1.00 80.69 90 ASP A O 1
ATOM 674 N N . ASN A 1 91 ? 14.770 2.389 -4.273 1.00 82.31 91 ASN A N 1
ATOM 675 C CA . ASN A 1 91 ? 13.401 1.917 -4.139 1.00 82.31 91 ASN A CA 1
ATOM 676 C C . ASN A 1 91 ? 13.101 0.827 -5.172 1.00 82.31 91 ASN A C 1
ATOM 678 O O . ASN A 1 91 ? 13.509 0.909 -6.334 1.00 82.31 91 ASN A O 1
ATOM 682 N N . LYS A 1 92 ? 12.350 -0.189 -4.744 1.00 84.50 92 LYS A N 1
ATOM 683 C CA . LYS A 1 92 ? 11.949 -1.333 -5.563 1.00 84.50 92 LYS A CA 1
ATOM 684 C C . LYS A 1 92 ? 10.439 -1.354 -5.736 1.00 84.50 92 LYS A C 1
ATOM 686 O O . LYS A 1 92 ? 9.709 -1.348 -4.749 1.00 84.50 92 LYS A O 1
ATOM 691 N N . VAL A 1 93 ? 9.972 -1.449 -6.972 1.00 84.00 93 VAL A N 1
ATOM 692 C CA . VAL A 1 93 ? 8.559 -1.667 -7.295 1.00 84.00 93 VAL A CA 1
ATOM 693 C C . VAL A 1 93 ? 8.450 -2.927 -8.139 1.00 84.00 93 VAL A C 1
ATOM 695 O O . VAL A 1 93 ? 9.088 -3.007 -9.180 1.00 84.00 93 VAL A O 1
ATOM 698 N N . 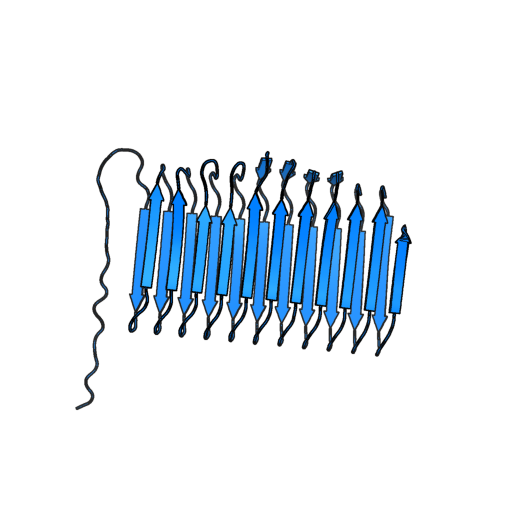HIS A 1 94 ? 7.659 -3.898 -7.691 1.00 86.75 94 HIS A N 1
ATOM 699 C CA . HIS A 1 94 ? 7.247 -5.054 -8.486 1.00 86.75 94 HIS A CA 1
ATOM 700 C C . HIS A 1 94 ? 5.725 -5.012 -8.597 1.00 86.75 94 HIS A C 1
ATOM 702 O O . HIS A 1 94 ? 5.032 -5.103 -7.582 1.00 86.75 94 HIS A O 1
ATOM 708 N N . LEU A 1 95 ? 5.208 -4.834 -9.806 1.00 85.00 95 LEU A N 1
ATOM 709 C CA . LEU A 1 95 ? 3.777 -4.770 -10.078 1.00 85.00 95 LEU A CA 1
ATOM 710 C C . LEU A 1 95 ? 3.415 -5.835 -11.116 1.00 85.00 95 LEU A C 1
ATOM 712 O O . LEU A 1 95 ? 4.006 -5.889 -12.189 1.00 85.00 95 LEU A O 1
ATOM 716 N N . THR A 1 96 ? 2.438 -6.678 -10.799 1.00 82.69 96 THR A N 1
ATOM 717 C CA . THR A 1 96 ? 1.849 -7.648 -11.726 1.00 82.69 96 THR A CA 1
ATOM 718 C C . THR A 1 96 ? 0.357 -7.374 -11.865 1.00 82.69 96 THR A C 1
ATOM 720 O O . THR A 1 96 ? -0.356 -7.331 -10.866 1.00 82.69 96 THR A O 1
ATOM 723 N N . GLN A 1 97 ? -0.118 -7.183 -13.093 1.00 80.06 97 GLN A N 1
ATOM 724 C CA . GLN A 1 97 ? -1.538 -7.050 -13.413 1.00 80.06 97 GLN A CA 1
ATOM 725 C C . GLN A 1 97 ? -1.937 -8.153 -14.393 1.00 80.06 97 GLN A C 1
ATOM 727 O O . GLN A 1 97 ? -1.303 -8.309 -15.435 1.00 80.06 97 GLN A O 1
ATOM 732 N N . SER A 1 98 ? -2.981 -8.903 -14.065 1.00 82.12 98 SER A N 1
ATOM 733 C CA . SER A 1 98 ? -3.545 -9.965 -14.898 1.00 82.12 98 SER A CA 1
ATOM 734 C C . SER A 1 98 ? -5.063 -9.823 -14.975 1.00 82.12 98 SER A C 1
ATOM 736 O O . SER A 1 98 ? -5.711 -9.758 -13.931 1.00 82.12 98 SER A O 1
ATOM 738 N N . GLY A 1 99 ? -5.617 -9.821 -16.186 1.00 83.50 99 GLY A N 1
ATOM 739 C CA . GLY A 1 99 ? -7.045 -9.603 -16.454 1.00 83.50 99 GLY A CA 1
ATOM 740 C C . GLY A 1 99 ? -7.267 -8.332 -17.267 1.00 83.50 99 GLY A C 1
ATOM 741 O O . GLY A 1 99 ? -6.323 -7.832 -17.880 1.00 83.50 99 GLY A O 1
ATOM 742 N N . ASP A 1 100 ? -8.486 -7.802 -17.277 1.00 79.12 100 ASP A N 1
ATOM 743 C CA . ASP A 1 100 ? -8.837 -6.651 -18.105 1.00 79.12 100 ASP A CA 1
ATOM 744 C C . ASP A 1 100 ? -9.072 -5.373 -17.281 1.00 79.12 100 ASP A C 1
ATOM 746 O O . ASP A 1 100 ? -9.625 -5.384 -16.180 1.00 79.12 100 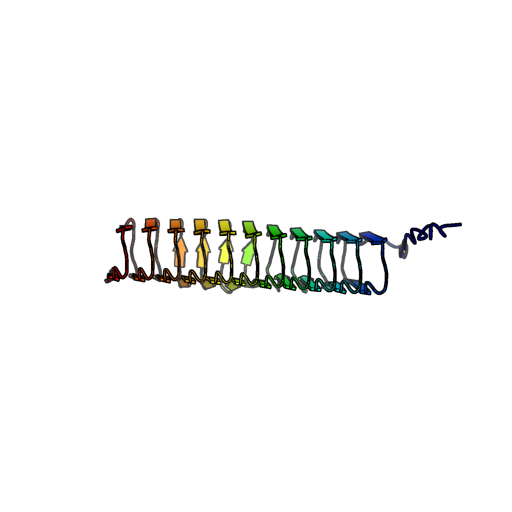ASP A O 1
ATOM 750 N N . LEU A 1 101 ? -8.702 -4.214 -17.839 1.00 83.69 101 LEU A N 1
ATOM 751 C CA . LEU A 1 101 ? -9.000 -2.885 -17.275 1.00 83.69 101 LEU A CA 1
ATOM 752 C C . LEU A 1 101 ? -8.453 -2.628 -15.854 1.00 83.69 101 LEU A C 1
ATOM 754 O O . LEU A 1 101 ? -8.950 -1.737 -15.158 1.00 83.69 101 LEU A O 1
ATOM 758 N N . ASN A 1 102 ? -7.429 -3.353 -15.398 1.00 83.06 102 ASN A N 1
ATOM 759 C CA . ASN A 1 102 ? -6.825 -3.082 -14.093 1.00 83.06 102 ASN A CA 1
ATOM 760 C C . ASN A 1 102 ? -6.022 -1.779 -14.123 1.00 83.06 102 ASN A C 1
ATOM 762 O O . ASN A 1 102 ? -5.262 -1.520 -15.056 1.00 83.06 102 ASN A O 1
ATOM 766 N N . LYS A 1 103 ? -6.144 -0.964 -13.074 1.00 86.38 103 LYS A N 1
ATOM 767 C CA . LYS A 1 103 ? -5.410 0.291 -12.898 1.00 86.38 103 LYS A CA 1
ATOM 768 C C . LYS A 1 103 ? -4.507 0.219 -11.672 1.00 86.38 103 LYS A C 1
ATOM 770 O O . LYS A 1 103 ? -4.979 -0.028 -10.565 1.00 86.38 103 LYS A O 1
ATOM 775 N N . ALA A 1 104 ? -3.231 0.539 -11.843 1.00 86.19 104 ALA A N 1
ATOM 776 C CA . ALA A 1 104 ? -2.286 0.693 -10.746 1.00 86.19 104 ALA A CA 1
ATOM 777 C C . ALA A 1 104 ? -1.512 2.003 -10.887 1.00 86.19 104 ALA A C 1
ATOM 779 O O . ALA A 1 104 ? -0.945 2.300 -11.935 1.00 86.19 104 ALA A O 1
ATOM 780 N N . GLN A 1 105 ? -1.470 2.784 -9.813 1.00 88.75 105 GLN A N 1
ATOM 781 C CA . GLN A 1 105 ? -0.675 4.000 -9.726 1.00 88.75 105 GLN A CA 1
ATOM 782 C C . GLN A 1 105 ? 0.233 3.921 -8.502 1.00 88.75 105 GLN A C 1
ATOM 784 O O . GLN A 1 105 ? -0.249 3.817 -7.376 1.00 88.75 105 GLN A O 1
ATOM 789 N N . ILE A 1 106 ? 1.545 3.973 -8.711 1.00 85.19 106 ILE A N 1
ATOM 790 C CA . ILE A 1 106 ? 2.544 3.909 -7.643 1.00 85.19 106 ILE A CA 1
ATOM 791 C C . ILE A 1 106 ? 3.421 5.154 -7.738 1.00 85.19 106 ILE A C 1
ATOM 793 O O . ILE A 1 106 ? 4.007 5.437 -8.779 1.00 85.19 106 ILE A O 1
ATOM 797 N N . THR A 1 107 ? 3.511 5.919 -6.655 1.00 82.75 107 THR A N 1
ATOM 798 C CA . THR A 1 107 ? 4.322 7.137 -6.586 1.00 82.75 107 THR A CA 1
ATOM 799 C C . THR A 1 107 ? 5.244 7.087 -5.375 1.00 82.75 107 THR A C 1
ATOM 801 O O . THR A 1 107 ? 4.779 6.996 -4.240 1.00 82.75 107 THR A O 1
ATOM 804 N N . GLN A 1 108 ? 6.551 7.170 -5.616 1.00 78.50 108 GLN A N 1
ATOM 805 C CA . GLN A 1 108 ? 7.588 7.271 -4.588 1.00 78.50 108 GLN A CA 1
ATOM 806 C C . GLN A 1 108 ? 8.294 8.623 -4.740 1.00 78.50 108 GLN A C 1
ATOM 808 O O . GLN A 1 108 ? 9.106 8.827 -5.643 1.00 78.50 108 GLN A O 1
ATOM 813 N N . GLY A 1 109 ? 7.910 9.576 -3.894 1.00 73.94 109 GLY A N 1
ATOM 814 C CA . GLY A 1 109 ? 8.330 10.974 -3.960 1.00 73.94 109 GLY A CA 1
ATOM 815 C C . GLY A 1 109 ? 9.665 11.265 -3.266 1.00 73.94 109 GLY A C 1
ATOM 816 O O . GLY A 1 109 ? 10.402 10.365 -2.855 1.00 73.94 109 GLY A O 1
ATOM 817 N N . LYS A 1 110 ? 9.960 12.560 -3.099 1.00 70.81 110 LYS A N 1
ATOM 818 C CA . LYS A 1 110 ? 11.153 13.074 -2.401 1.00 70.81 110 LYS A CA 1
ATOM 819 C C . LYS A 1 110 ? 11.319 12.445 -1.007 1.00 70.81 110 LYS A C 1
ATOM 821 O O . LYS A 1 110 ? 10.339 12.292 -0.282 1.00 70.81 110 LYS A O 1
ATOM 826 N N . GLY A 1 111 ? 12.565 12.115 -0.648 1.00 70.25 111 GLY A N 1
ATOM 827 C CA . GLY A 1 111 ? 12.944 11.588 0.672 1.00 70.25 111 GLY A CA 1
ATOM 828 C C . GLY A 1 111 ? 12.623 10.107 0.891 1.00 70.25 111 GLY A C 1
ATOM 829 O O . GLY A 1 111 ? 12.681 9.631 2.026 1.00 70.25 111 GLY A O 1
ATOM 830 N N . THR A 1 112 ? 12.297 9.373 -0.180 1.00 78.31 112 THR A N 1
ATOM 831 C CA . THR A 1 112 ? 12.082 7.923 -0.139 1.00 78.31 112 THR A CA 1
ATOM 832 C C . THR A 1 112 ? 13.387 7.152 -0.361 1.00 78.31 112 THR A C 1
ATOM 834 O O . THR A 1 112 ? 14.063 7.356 -1.370 1.00 78.31 112 THR A O 1
ATOM 837 N N . ARG A 1 113 ? 13.749 6.230 0.540 1.00 81.44 113 ARG A N 1
ATOM 838 C CA . ARG A 1 113 ? 14.931 5.369 0.356 1.00 81.44 113 ARG A CA 1
ATOM 839 C C . ARG A 1 113 ? 14.687 3.904 0.707 1.00 81.44 113 ARG A C 1
ATOM 841 O O . ARG A 1 113 ? 14.220 3.602 1.800 1.00 81.44 113 ARG A O 1
ATOM 848 N N . SER A 1 114 ? 15.084 2.978 -0.163 1.00 82.69 114 SER A N 1
ATOM 849 C CA . SER A 1 114 ? 14.993 1.529 0.095 1.00 82.69 114 SER A CA 1
ATOM 850 C C . SER A 1 114 ? 13.577 1.027 0.417 1.00 82.69 114 SER A C 1
ATOM 852 O O . SER A 1 114 ? 13.417 0.060 1.161 1.00 82.69 114 SER A O 1
ATOM 854 N N . ASN A 1 115 ? 12.533 1.677 -0.101 1.00 83.44 115 ASN A N 1
ATOM 855 C CA . ASN A 1 115 ? 11.169 1.174 0.046 1.00 83.44 115 ASN A CA 1
ATOM 856 C C . ASN A 1 115 ? 10.896 0.099 -1.001 1.00 83.44 115 ASN A C 1
ATOM 858 O O . ASN A 1 115 ? 11.320 0.217 -2.150 1.00 83.44 115 ASN A O 1
ATOM 862 N N . THR A 1 116 ? 10.170 -0.941 -0.607 1.00 85.31 116 THR A N 1
ATOM 863 C CA . THR A 1 116 ? 9.747 -2.018 -1.501 1.00 85.31 116 THR A CA 1
ATOM 864 C C . THR A 1 116 ? 8.231 -2.042 -1.597 1.00 85.31 116 THR A C 1
ATOM 866 O O . THR A 1 116 ? 7.544 -2.210 -0.592 1.00 85.31 116 THR A O 1
ATOM 869 N N . VAL A 1 117 ? 7.717 -1.927 -2.816 1.00 87.12 117 VAL A N 1
ATOM 870 C CA . VAL A 1 117 ? 6.310 -2.147 -3.143 1.00 87.12 117 VAL A CA 1
ATOM 871 C C . VAL A 1 117 ? 6.202 -3.425 -3.966 1.00 87.12 117 VAL A C 1
ATOM 873 O O . VAL A 1 117 ? 6.879 -3.565 -4.985 1.00 87.12 117 VAL A O 1
ATOM 876 N N . LYS A 1 118 ? 5.360 -4.356 -3.523 1.00 88.38 118 LYS A N 1
ATOM 877 C CA . LYS A 1 118 ? 4.947 -5.544 -4.272 1.00 88.38 118 LYS A CA 1
ATOM 878 C C . LYS A 1 118 ? 3.435 -5.502 -4.427 1.00 88.38 118 LYS A C 1
ATOM 880 O O . LYS A 1 118 ? 2.718 -5.481 -3.433 1.00 88.38 118 LYS A O 1
ATOM 885 N N . ALA A 1 119 ? 2.953 -5.470 -5.657 1.00 86.81 119 ALA A N 1
ATOM 886 C CA . ALA A 1 119 ? 1.534 -5.364 -5.950 1.00 86.81 119 ALA A CA 1
ATOM 887 C C . ALA A 1 119 ? 1.125 -6.402 -6.995 1.00 86.81 119 ALA A C 1
ATOM 889 O O . ALA A 1 119 ? 1.759 -6.508 -8.042 1.00 86.81 119 ALA A O 1
ATOM 890 N N . VAL A 1 120 ? 0.056 -7.142 -6.712 1.00 86.06 120 VAL A N 1
ATOM 891 C CA . VAL A 1 120 ? -0.565 -8.102 -7.628 1.00 86.06 120 VAL A CA 1
ATOM 892 C C . VAL A 1 120 ? -2.047 -7.758 -7.758 1.00 86.06 120 VAL A C 1
ATOM 894 O O . VAL A 1 120 ? -2.745 -7.633 -6.752 1.00 86.06 120 VAL A O 1
ATOM 897 N N . GLN A 1 121 ? -2.522 -7.592 -8.989 1.00 80.81 121 GLN A N 1
ATOM 898 C CA . GLN A 1 121 ? -3.936 -7.410 -9.316 1.00 80.81 121 GLN A CA 1
ATOM 899 C C . GLN A 1 121 ? -4.367 -8.512 -10.285 1.00 80.81 121 GLN A C 1
ATOM 901 O O . GLN A 1 121 ? -3.880 -8.556 -11.412 1.00 80.81 121 GLN A O 1
ATOM 906 N N . GLY A 1 122 ? -5.259 -9.392 -9.842 1.00 82.06 122 GLY A N 1
ATOM 907 C CA . GLY A 1 122 ? -5.872 -10.452 -10.634 1.00 82.06 122 GLY A CA 1
ATOM 908 C C . GLY A 1 122 ? -7.381 -10.256 -10.763 1.00 82.06 122 GLY A C 1
ATOM 909 O O . GLY A 1 122 ? -8.052 -9.987 -9.769 1.00 82.06 122 GLY A O 1
ATOM 910 N N . GLY A 1 123 ? -7.909 -10.419 -11.975 1.00 84.56 123 GLY A N 1
ATOM 911 C CA . GLY A 1 123 ? -9.320 -10.182 -12.309 1.00 84.56 123 GLY A CA 1
ATOM 912 C C . GLY A 1 123 ? -9.510 -8.854 -13.037 1.00 84.56 123 GLY A C 1
ATOM 913 O O . GLY A 1 123 ? -8.544 -8.318 -13.575 1.00 84.56 123 GLY A O 1
ATOM 914 N N . ASP A 1 124 ? -10.731 -8.319 -13.055 1.00 82.31 124 ASP A N 1
ATOM 915 C CA . ASP A 1 124 ? -11.075 -7.182 -13.911 1.00 82.31 124 ASP A CA 1
ATOM 916 C C . ASP A 1 124 ? -11.357 -5.893 -13.129 1.00 82.31 124 ASP A C 1
ATOM 918 O O . ASP A 1 124 ? -11.987 -5.884 -12.069 1.00 82.31 124 ASP A O 1
ATOM 922 N N . GLN A 1 125 ? -10.964 -4.752 -13.699 1.00 86.88 125 GLN A N 1
ATOM 923 C CA . GLN A 1 125 ? -11.270 -3.411 -13.176 1.00 86.88 125 GLN A CA 1
ATOM 924 C C . GLN A 1 125 ? -10.770 -3.144 -11.744 1.00 86.88 125 GLN A C 1
ATOM 926 O O . GLN A 1 125 ? -11.306 -2.270 -11.054 1.00 86.88 125 GLN A O 1
ATOM 931 N N . ASN A 1 126 ? -9.745 -3.854 -11.268 1.00 86.50 126 ASN A N 1
ATOM 932 C CA . ASN A 1 126 ? -9.156 -3.556 -9.965 1.00 86.50 126 ASN A CA 1
ATOM 933 C C . ASN A 1 126 ? -8.370 -2.242 -10.018 1.00 86.50 126 ASN A C 1
ATOM 935 O O . ASN A 1 126 ? -7.676 -1.951 -10.989 1.00 86.50 126 ASN A O 1
ATOM 939 N N . SER A 1 127 ? -8.453 -1.443 -8.958 1.00 87.44 127 SER A N 1
ATOM 940 C CA . SER A 1 127 ? -7.774 -0.155 -8.837 1.00 87.44 127 SER A CA 1
ATOM 941 C C . SER A 1 127 ? -6.871 -0.137 -7.611 1.00 87.44 127 SER A C 1
ATOM 943 O O . SER A 1 127 ? -7.341 -0.299 -6.486 1.00 87.44 127 SER A O 1
ATOM 945 N N . LEU A 1 128 ? -5.593 0.166 -7.816 1.00 89.56 128 LEU A N 1
ATOM 946 C CA . LEU A 1 128 ? -4.599 0.315 -6.763 1.00 89.56 128 LEU A CA 1
ATOM 947 C C . LEU A 1 128 ? -3.922 1.680 -6.854 1.00 89.56 128 LEU A C 1
ATOM 949 O O . LEU A 1 128 ? -3.480 2.106 -7.919 1.00 89.56 128 LEU A O 1
ATOM 953 N N . THR A 1 129 ? -3.817 2.374 -5.728 1.00 89.38 129 THR A N 1
ATOM 954 C CA . THR A 1 129 ? -3.009 3.588 -5.592 1.00 89.38 129 THR A CA 1
ATOM 955 C C . THR A 1 129 ? -2.087 3.460 -4.389 1.00 89.38 129 THR A C 1
ATOM 957 O O . THR A 1 129 ? -2.546 3.194 -3.283 1.00 89.38 129 THR A O 1
ATOM 960 N N . ILE A 1 130 ? -0.786 3.647 -4.596 1.00 86.31 130 ILE A N 1
ATOM 961 C CA . ILE A 1 130 ? 0.224 3.655 -3.536 1.00 86.31 130 ILE A CA 1
ATOM 962 C C . ILE A 1 130 ? 1.023 4.949 -3.653 1.00 86.31 130 ILE A C 1
ATOM 964 O O . ILE A 1 130 ? 1.621 5.214 -4.693 1.00 86.31 130 ILE A O 1
ATOM 968 N N . LYS A 1 131 ? 1.058 5.745 -2.585 1.00 84.31 131 LYS A N 1
ATOM 969 C CA . LYS A 1 131 ? 1.831 6.987 -2.510 1.00 84.31 131 LYS A CA 1
ATOM 970 C C . LYS A 1 131 ? 2.727 6.975 -1.276 1.00 84.31 131 LYS A C 1
ATOM 972 O O . LYS A 1 131 ? 2.248 6.828 -0.157 1.00 84.31 131 LYS A O 1
ATOM 977 N N . GLN A 1 132 ? 4.028 7.133 -1.489 1.00 80.06 132 GLN A N 1
ATOM 978 C CA . GLN A 1 132 ? 5.049 7.193 -0.443 1.00 80.06 132 GLN A CA 1
ATOM 979 C C . GLN A 1 132 ? 5.850 8.485 -0.625 1.00 80.06 132 GLN A C 1
ATOM 981 O O . GLN A 1 132 ? 6.512 8.652 -1.647 1.00 80.06 132 GLN A O 1
ATOM 986 N N . SER A 1 133 ? 5.796 9.419 0.327 1.00 77.38 133 SER A N 1
ATOM 987 C CA . SER A 1 133 ? 6.537 10.693 0.237 1.00 77.38 133 SER A CA 1
ATOM 988 C C . SER A 1 133 ? 6.733 11.343 1.607 1.00 77.38 133 SER A C 1
ATOM 990 O O . SER A 1 133 ? 5.802 11.373 2.401 1.00 77.38 133 SER A O 1
ATOM 992 N N . GLY A 1 134 ? 7.898 11.920 1.903 1.00 73.44 134 GLY A N 1
ATOM 993 C CA . GLY A 1 134 ? 8.138 12.546 3.211 1.00 73.44 134 GLY A CA 1
ATOM 994 C C . GLY A 1 134 ? 9.596 12.940 3.425 1.00 73.44 134 GLY A C 1
ATOM 995 O O . GLY A 1 134 ? 10.415 12.810 2.524 1.00 73.44 134 GLY A O 1
ATOM 996 N N . THR A 1 135 ? 9.941 13.447 4.610 1.0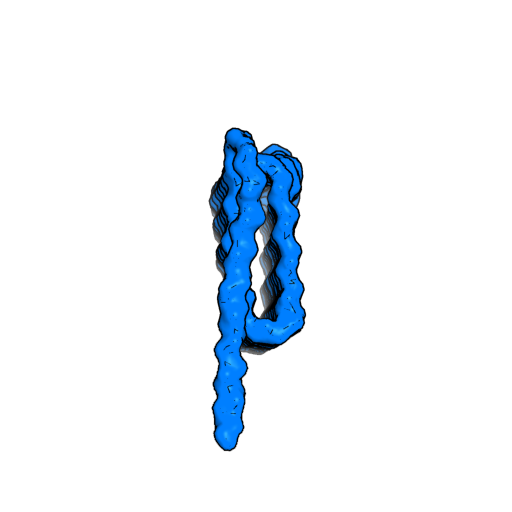0 69.12 135 THR A N 1
ATOM 997 C CA . THR A 1 135 ? 11.317 13.894 4.894 1.00 69.12 135 THR A CA 1
ATOM 998 C C . THR A 1 135 ? 12.288 12.723 5.063 1.00 69.12 135 THR A C 1
ATOM 1000 O O . THR A 1 135 ? 13.451 12.858 4.689 1.00 69.12 135 THR A O 1
ATOM 1003 N N . ASN A 1 136 ? 11.821 11.574 5.568 1.00 77.62 136 ASN A N 1
ATOM 1004 C CA . ASN A 1 136 ? 12.598 10.334 5.650 1.00 77.62 136 ASN A CA 1
ATOM 1005 C C . ASN A 1 136 ? 11.675 9.104 5.624 1.00 77.62 136 ASN A C 1
ATOM 1007 O O . ASN A 1 136 ? 11.326 8.544 6.664 1.00 77.62 136 ASN A O 1
ATOM 1011 N N . VAL A 1 137 ? 11.271 8.688 4.426 1.00 80.44 137 VAL A N 1
ATOM 1012 C CA . VAL A 1 137 ? 10.436 7.497 4.221 1.00 80.44 137 VAL A CA 1
ATOM 1013 C C . VAL A 1 137 ? 11.343 6.360 3.773 1.00 80.44 137 VAL A C 1
ATOM 1015 O O . VAL A 1 137 ? 11.743 6.317 2.611 1.00 80.44 137 VAL A O 1
ATOM 1018 N N . SER A 1 138 ? 11.725 5.445 4.662 1.00 82.94 138 SER A N 1
ATOM 1019 C CA . SER A 1 138 ? 12.717 4.424 4.310 1.00 82.94 138 SER A CA 1
ATOM 1020 C C . SER A 1 138 ? 12.451 3.023 4.834 1.00 82.94 138 SER A C 1
ATOM 1022 O O . SER A 1 138 ? 11.900 2.842 5.911 1.00 82.94 138 SER A O 1
ATOM 1024 N N . LYS A 1 139 ? 12.896 2.004 4.088 1.00 81.81 139 LYS A N 1
ATOM 1025 C CA . LYS A 1 139 ? 12.755 0.581 4.461 1.00 81.81 139 LYS A CA 1
ATOM 1026 C C . LYS A 1 139 ? 11.306 0.131 4.700 1.00 81.81 139 LYS A C 1
ATOM 1028 O O . LYS A 1 139 ? 11.075 -0.816 5.446 1.00 81.81 139 LYS A O 1
ATOM 1033 N N . ASN A 1 140 ? 10.328 0.797 4.092 1.00 83.12 140 ASN A N 1
ATOM 1034 C CA . ASN A 1 140 ? 8.940 0.361 4.184 1.00 83.12 140 ASN A CA 1
ATOM 1035 C C . ASN A 1 140 ? 8.680 -0.767 3.182 1.00 83.12 140 ASN A C 1
ATOM 1037 O O . ASN A 1 140 ? 9.146 -0.712 2.040 1.00 83.12 140 ASN A O 1
ATOM 1041 N N . LEU A 1 141 ? 7.929 -1.776 3.615 1.00 85.44 141 LEU A N 1
ATOM 1042 C CA . LEU A 1 141 ? 7.463 -2.878 2.784 1.00 85.44 141 LEU A CA 1
ATOM 1043 C C . LEU A 1 141 ? 5.948 -2.775 2.624 1.00 85.44 141 LEU A C 1
ATOM 1045 O O . LEU A 1 141 ? 5.209 -2.857 3.602 1.00 85.44 141 LEU A O 1
ATOM 1049 N N . THR A 1 142 ? 5.488 -2.638 1.389 1.00 87.25 142 THR A N 1
ATOM 1050 C CA . THR A 1 142 ? 4.064 -2.616 1.054 1.00 87.25 142 THR A CA 1
ATOM 1051 C C . THR A 1 142 ? 3.755 -3.781 0.130 1.00 87.25 142 THR A C 1
ATOM 1053 O O . THR A 1 142 ? 4.236 -3.808 -1.001 1.00 87.25 142 THR A O 1
ATOM 1056 N N . ASN A 1 143 ? 2.952 -4.730 0.602 1.00 87.38 143 ASN A N 1
ATOM 1057 C CA . ASN A 1 143 ? 2.430 -5.833 -0.190 1.00 87.38 143 ASN A CA 1
ATOM 1058 C C . ASN A 1 143 ? 0.935 -5.623 -0.421 1.00 87.38 143 ASN A C 1
ATOM 1060 O O . ASN A 1 143 ? 0.180 -5.414 0.529 1.00 87.38 143 ASN A O 1
ATOM 1064 N N . VAL A 1 144 ? 0.505 -5.703 -1.675 1.00 88.19 144 VAL A N 1
ATOM 1065 C CA . VAL A 1 144 ? -0.906 -5.627 -2.047 1.00 88.19 144 VAL A CA 1
ATOM 1066 C C . VAL A 1 144 ? -1.263 -6.786 -2.962 1.00 88.19 144 VAL A C 1
ATOM 1068 O O . VAL A 1 144 ? -0.570 -7.030 -3.945 1.00 88.19 144 VAL A O 1
ATOM 1071 N N . SER A 1 145 ? -2.356 -7.471 -2.648 1.00 89.00 145 SER A N 1
ATOM 1072 C CA . SER A 1 145 ? -2.975 -8.488 -3.491 1.00 89.00 145 SER A CA 1
ATOM 1073 C C . SER A 1 145 ? -4.456 -8.168 -3.637 1.00 89.00 145 SER A C 1
ATOM 1075 O O . SER A 1 145 ? -5.166 -8.066 -2.637 1.00 89.00 145 SER A O 1
ATOM 1077 N N . GLN A 1 146 ? -4.919 -7.998 -4.870 1.00 84.19 146 GLN A N 1
ATOM 1078 C CA . GLN A 1 146 ? -6.333 -7.838 -5.202 1.00 84.19 146 GLN A CA 1
ATOM 1079 C C . GLN A 1 146 ? -6.727 -8.964 -6.153 1.00 84.19 146 GLN A C 1
ATOM 1081 O O . GLN A 1 146 ? -6.139 -9.073 -7.223 1.00 84.19 146 GLN A O 1
ATOM 1086 N N . SER A 1 147 ? -7.686 -9.791 -5.757 1.00 86.69 147 SER A N 1
ATOM 1087 C CA . SER A 1 147 ? -8.223 -10.905 -6.538 1.00 86.69 147 SER A CA 1
ATOM 1088 C C . SER A 1 147 ? -9.733 -10.738 -6.685 1.00 86.69 147 SER A C 1
ATOM 1090 O O . SER A 1 147 ? -10.421 -10.491 -5.694 1.00 86.69 147 SER A O 1
ATOM 1092 N N . GLY A 1 148 ? -10.242 -10.858 -7.910 1.00 86.81 148 GLY A N 1
ATOM 1093 C CA . GLY A 1 148 ? -11.652 -10.646 -8.251 1.00 86.81 148 GLY A CA 1
ATOM 1094 C C . GLY A 1 148 ? -11.867 -9.329 -8.992 1.00 86.81 148 GLY A C 1
ATOM 1095 O O . GLY A 1 148 ? -10.935 -8.810 -9.603 1.00 86.81 148 GLY A O 1
ATOM 1096 N N . ASN A 1 149 ? -13.090 -8.795 -8.974 1.00 84.69 149 ASN A N 1
ATOM 1097 C CA . ASN A 1 149 ? -13.450 -7.657 -9.821 1.00 84.69 149 ASN A CA 1
ATOM 1098 C C . ASN A 1 149 ? -13.712 -6.372 -9.032 1.00 84.69 149 ASN A C 1
ATOM 1100 O O . ASN A 1 149 ? -14.376 -6.376 -7.993 1.00 84.69 149 ASN A O 1
ATOM 1104 N N . LYS A 1 150 ? -13.293 -5.229 -9.586 1.00 87.62 150 LYS A N 1
ATOM 1105 C CA . LYS A 1 150 ? -13.578 -3.881 -9.052 1.00 87.62 150 LYS A CA 1
ATOM 1106 C C . LYS A 1 150 ? -13.078 -3.643 -7.619 1.00 87.62 150 LYS A C 1
ATOM 1108 O O . LYS A 1 150 ? -13.630 -2.793 -6.917 1.00 87.62 150 LYS A O 1
ATOM 1113 N N . ASN A 1 151 ? -12.050 -4.353 -7.159 1.00 88.94 151 ASN A N 1
ATOM 1114 C CA . ASN A 1 151 ? -11.464 -4.078 -5.848 1.00 88.94 151 ASN A CA 1
ATOM 1115 C C . ASN A 1 151 ? -10.671 -2.768 -5.877 1.00 88.94 151 ASN A C 1
ATOM 1117 O O . ASN A 1 151 ? -9.961 -2.469 -6.839 1.00 88.94 151 ASN A O 1
ATOM 1121 N N . LYS A 1 152 ? -10.762 -1.982 -4.804 1.00 89.19 152 LYS A N 1
ATOM 1122 C CA . LYS A 1 152 ? -10.085 -0.694 -4.652 1.00 89.19 152 LYS A CA 1
ATOM 1123 C C . LYS A 1 152 ? -9.159 -0.705 -3.440 1.00 89.19 152 LYS A C 1
ATOM 1125 O O . LYS A 1 152 ? -9.611 -0.839 -2.308 1.00 89.19 152 LYS A O 1
ATOM 1130 N N . GLY A 1 153 ? -7.871 -0.493 -3.682 1.00 88.31 153 GLY A N 1
ATOM 1131 C CA . GLY A 1 153 ? -6.837 -0.369 -2.663 1.00 88.31 153 GLY A CA 1
ATOM 1132 C C . GLY A 1 153 ? -6.177 1.003 -2.740 1.00 88.31 153 GLY A C 1
ATOM 1133 O O . GLY A 1 153 ? -5.783 1.450 -3.817 1.00 88.31 153 GLY A O 1
ATOM 1134 N N . SER A 1 154 ? -6.051 1.682 -1.605 1.00 89.62 154 SER A N 1
ATOM 1135 C CA . SER A 1 154 ? -5.334 2.953 -1.491 1.00 89.62 154 SER A CA 1
ATOM 1136 C C . SER A 1 154 ? -4.401 2.917 -0.291 1.00 89.62 154 SER A C 1
ATOM 1138 O O . SER A 1 154 ? -4.848 2.691 0.830 1.00 89.62 154 SER A O 1
ATOM 1140 N N . ILE A 1 155 ? -3.113 3.160 -0.509 1.00 86.50 155 ILE A N 1
ATOM 1141 C CA . ILE A 1 155 ? -2.099 3.217 0.545 1.00 86.50 155 ILE A CA 1
ATOM 1142 C C . ILE A 1 155 ? -1.355 4.543 0.426 1.00 86.50 155 ILE A C 1
ATOM 1144 O O . ILE A 1 155 ? -0.751 4.828 -0.605 1.00 86.50 155 ILE A O 1
ATOM 1148 N N . SER A 1 156 ? -1.391 5.353 1.480 1.00 84.69 156 SER A N 1
ATOM 1149 C CA . SER A 1 156 ? -0.650 6.611 1.580 1.00 84.69 156 SER A CA 1
ATOM 1150 C C . SER A 1 156 ? 0.252 6.571 2.812 1.00 84.69 156 SER A C 1
ATOM 1152 O O . SER A 1 156 ? -0.206 6.312 3.924 1.00 84.69 156 SER A O 1
ATOM 1154 N N . GLN A 1 157 ? 1.548 6.786 2.606 1.00 78.31 157 GLN A N 1
ATOM 1155 C CA . GLN A 1 157 ? 2.557 6.931 3.652 1.00 78.31 157 GLN A CA 1
ATOM 1156 C C . GLN A 1 157 ? 3.214 8.300 3.462 1.00 78.31 157 GLN A C 1
ATOM 1158 O O . GLN A 1 157 ? 4.114 8.455 2.629 1.00 78.31 157 GLN A O 1
ATOM 1163 N N . GLU A 1 158 ? 2.704 9.306 4.175 1.00 77.06 158 GLU A N 1
ATOM 1164 C CA . GLU A 1 158 ? 3.010 10.716 3.925 1.00 77.06 158 GLU A CA 1
ATOM 1165 C C . GLU A 1 158 ? 3.515 11.475 5.161 1.00 77.06 158 GLU A C 1
ATOM 1167 O O . GLU A 1 158 ? 2.908 11.452 6.228 1.00 77.06 158 GLU A O 1
ATOM 1172 N N . GLY A 1 159 ? 4.600 12.235 4.993 1.00 65.88 159 GLY A N 1
ATOM 1173 C CA . GLY A 1 159 ? 5.153 13.112 6.033 1.00 65.88 159 GLY A CA 1
ATOM 1174 C C . GLY A 1 159 ? 6.082 12.412 7.034 1.00 65.88 159 GLY A C 1
ATOM 1175 O O . GLY A 1 159 ? 6.203 11.197 7.031 1.00 65.88 159 GLY A O 1
ATOM 1176 N N . GLY A 1 160 ? 6.781 13.208 7.854 1.00 70.75 160 GLY A N 1
ATOM 1177 C CA . GLY A 1 160 ? 7.652 12.759 8.954 1.00 70.75 160 GLY A CA 1
ATOM 1178 C C . GLY A 1 160 ? 8.733 11.710 8.625 1.00 70.75 160 GLY A C 1
ATOM 1179 O O . GLY A 1 160 ? 9.163 11.557 7.478 1.00 70.75 160 GLY A O 1
ATOM 1180 N N . VAL A 1 161 ? 9.214 11.023 9.673 1.00 74.94 161 VAL A N 1
ATOM 1181 C CA . VAL A 1 161 ? 10.060 9.824 9.565 1.00 74.94 161 VAL A CA 1
ATOM 1182 C C . VAL A 1 161 ? 9.147 8.604 9.550 1.00 74.94 161 VAL A C 1
ATOM 1184 O O . VAL A 1 161 ? 8.519 8.267 10.553 1.00 74.94 161 VAL A O 1
ATOM 1187 N N . ILE A 1 162 ? 9.084 7.938 8.402 1.00 78.94 162 ILE A N 1
ATOM 1188 C CA . ILE A 1 162 ? 8.313 6.712 8.199 1.00 78.94 162 ILE A CA 1
ATOM 1189 C C . ILE A 1 162 ? 9.318 5.610 7.891 1.00 78.94 162 ILE A C 1
ATOM 1191 O O . ILE A 1 162 ? 9.804 5.523 6.761 1.00 78.94 162 ILE A O 1
ATOM 1195 N N . THR A 1 163 ? 9.673 4.785 8.878 1.00 81.94 163 THR A N 1
ATOM 1196 C CA . THR A 1 163 ? 10.700 3.755 8.683 1.00 81.94 163 THR A CA 1
ATOM 1197 C C . THR A 1 163 ? 10.321 2.374 9.189 1.00 81.94 163 THR A C 1
ATOM 1199 O O . THR A 1 163 ? 9.705 2.234 10.241 1.00 81.94 163 THR A O 1
ATOM 1202 N N . GLY A 1 164 ? 10.685 1.345 8.419 1.00 80.81 164 GLY A N 1
ATOM 1203 C CA . GLY A 1 164 ? 10.506 -0.057 8.805 1.00 80.81 164 GLY A CA 1
ATOM 1204 C C . GLY A 1 164 ? 9.052 -0.533 8.864 1.00 80.81 164 GLY A C 1
ATOM 1205 O O . GLY A 1 164 ? 8.790 -1.597 9.418 1.00 80.81 164 GLY A O 1
ATOM 1206 N N . ASN A 1 165 ? 8.093 0.225 8.324 1.00 83.75 165 ASN A N 1
ATOM 1207 C CA . ASN A 1 165 ? 6.691 -0.179 8.381 1.00 83.75 165 ASN A CA 1
ATOM 1208 C C . ASN A 1 165 ? 6.402 -1.291 7.374 1.00 83.75 165 ASN A C 1
ATOM 1210 O O . ASN A 1 165 ? 6.894 -1.268 6.241 1.00 83.75 165 ASN A O 1
ATOM 1214 N N . LYS A 1 166 ? 5.541 -2.227 7.772 1.00 86.88 166 LYS A N 1
ATOM 1215 C CA . LYS A 1 166 ? 5.019 -3.284 6.910 1.00 86.88 166 LYS A CA 1
ATOM 1216 C C . LYS A 1 166 ? 3.519 -3.107 6.731 1.00 86.88 166 LYS A C 1
ATOM 1218 O O . LYS A 1 166 ? 2.775 -3.127 7.708 1.00 86.88 166 LYS A O 1
ATOM 1223 N N . ILE A 1 167 ? 3.081 -2.970 5.486 1.00 87.38 167 ILE A N 1
ATOM 1224 C CA . ILE A 1 167 ? 1.668 -2.934 5.121 1.00 87.38 167 ILE A CA 1
ATOM 1225 C C . ILE A 1 167 ? 1.375 -4.142 4.242 1.00 87.38 167 ILE A C 1
ATOM 1227 O O . ILE A 1 167 ? 1.983 -4.288 3.186 1.00 87.38 167 ILE A O 1
ATOM 1231 N N . ASP A 1 168 ? 0.430 -4.971 4.664 1.00 88.44 168 ASP A N 1
ATOM 1232 C CA . ASP A 1 168 ? -0.094 -6.093 3.894 1.00 88.44 168 ASP A CA 1
ATOM 1233 C C . ASP A 1 168 ? -1.595 -5.856 3.650 1.00 88.44 168 ASP A C 1
ATOM 1235 O O . ASP A 1 168 ? -2.393 -5.851 4.589 1.00 88.44 168 ASP A O 1
ATOM 1239 N N . LEU A 1 169 ? -1.989 -5.644 2.394 1.00 89.56 169 LEU A N 1
ATOM 1240 C CA . LEU A 1 169 ? -3.386 -5.512 1.977 1.00 89.56 169 LEU A CA 1
ATOM 1241 C C . LEU A 1 169 ? -3.771 -6.689 1.078 1.00 89.56 169 LEU A C 1
ATOM 1243 O O . LEU A 1 169 ? -3.196 -6.861 0.006 1.00 89.56 169 LEU A O 1
ATOM 1247 N N . ASN A 1 170 ? -4.762 -7.473 1.491 1.00 89.62 170 ASN A N 1
ATOM 1248 C CA . ASN A 1 170 ? -5.326 -8.561 0.699 1.00 89.62 170 ASN A CA 1
ATOM 1249 C C . ASN A 1 170 ? -6.841 -8.371 0.543 1.00 89.62 170 ASN A C 1
ATOM 1251 O O . ASN A 1 170 ? -7.565 -8.308 1.538 1.00 89.62 170 ASN A O 1
ATOM 1255 N N . GLN A 1 171 ? -7.303 -8.275 -0.699 1.00 85.31 171 GLN A N 1
ATOM 1256 C CA . GLN A 1 171 ? -8.714 -8.181 -1.057 1.00 85.31 171 GLN A CA 1
ATOM 1257 C C . GLN A 1 171 ? -9.064 -9.336 -1.988 1.00 85.31 171 GLN A C 1
ATOM 1259 O O . GLN A 1 171 ? -8.530 -9.413 -3.091 1.00 85.31 171 GLN A O 1
ATOM 1264 N N . ASP A 1 172 ? -9.960 -10.206 -1.543 1.00 89.06 172 ASP A N 1
ATOM 1265 C CA . ASP A 1 172 ? -10.409 -11.383 -2.277 1.00 89.06 172 ASP A CA 1
ATOM 1266 C C . ASP A 1 172 ? -11.938 -11.370 -2.390 1.00 89.06 172 ASP A C 1
ATOM 1268 O O . ASP A 1 172 ? -12.646 -11.405 -1.382 1.00 89.06 172 ASP A O 1
ATOM 1272 N N . GLY A 1 173 ? -12.444 -11.252 -3.616 1.00 88.69 173 GLY A N 1
ATOM 1273 C CA . GLY A 1 173 ? -13.865 -11.061 -3.918 1.00 88.69 173 GLY A CA 1
ATOM 1274 C C . GLY A 1 173 ? -14.100 -9.823 -4.777 1.00 88.69 173 GLY A C 1
ATOM 1275 O O . GLY A 1 173 ? -13.189 -9.363 -5.465 1.00 88.69 173 GLY A O 1
ATOM 1276 N N . ASN A 1 174 ? -15.317 -9.281 -4.776 1.00 86.19 174 ASN A N 1
ATOM 1277 C CA . ASN A 1 174 ? -15.680 -8.169 -5.651 1.00 86.19 174 ASN A CA 1
ATOM 1278 C C . ASN A 1 174 ? -15.993 -6.886 -4.882 1.00 86.19 174 ASN A C 1
ATOM 1280 O O . ASN A 1 174 ? -16.635 -6.894 -3.834 1.00 86.19 174 ASN A O 1
ATOM 1284 N N . GLN A 1 175 ? -15.627 -5.743 -5.467 1.00 89.56 175 GLN A N 1
ATOM 1285 C CA . GLN A 1 175 ? -15.966 -4.410 -4.949 1.00 89.56 175 GLN A CA 1
ATOM 1286 C C . GLN A 1 175 ? -15.484 -4.154 -3.508 1.00 89.56 175 GLN A C 1
ATOM 1288 O O . GLN A 1 175 ? -16.034 -3.293 -2.820 1.00 89.56 175 GLN A O 1
ATOM 1293 N N . ASN A 1 176 ? -14.460 -4.866 -3.034 1.00 89.19 176 ASN A N 1
ATOM 1294 C CA . ASN A 1 176 ? -13.864 -4.571 -1.736 1.00 89.19 176 ASN A CA 1
ATOM 1295 C C . ASN A 1 176 ? -13.073 -3.264 -1.811 1.00 89.19 176 ASN A C 1
ATOM 1297 O O . ASN A 1 176 ? -12.371 -2.998 -2.787 1.00 89.19 176 ASN A O 1
ATOM 1301 N N . SER A 1 177 ? -13.149 -2.446 -0.766 1.00 90.19 177 SER A N 1
ATOM 1302 C CA . SER A 1 177 ? -12.458 -1.164 -0.671 1.00 90.19 177 SER A CA 1
ATOM 1303 C C . SER A 1 177 ? -11.616 -1.096 0.597 1.00 90.19 177 SER A C 1
ATOM 1305 O O . SER A 1 177 ? -12.136 -1.236 1.702 1.00 90.19 177 SER A O 1
ATOM 1307 N N . ALA A 1 178 ? -10.325 -0.809 0.453 1.00 88.62 178 ALA A N 1
ATOM 1308 C CA . ALA A 1 178 ? -9.405 -0.627 1.564 1.00 88.62 178 ALA A CA 1
ATOM 1309 C C . ALA A 1 178 ? -8.586 0.653 1.393 1.00 88.62 178 ALA A C 1
ATOM 1311 O O . ALA A 1 178 ? -8.004 0.906 0.336 1.00 88.62 178 ALA A O 1
ATOM 1312 N N . SER A 1 179 ? -8.519 1.453 2.454 1.00 89.69 179 SER A N 1
ATOM 1313 C CA . SER A 1 179 ? -7.712 2.667 2.520 1.00 89.69 179 SER A CA 1
ATOM 1314 C C . SER A 1 179 ? -6.833 2.640 3.760 1.00 89.69 179 SER A C 1
ATOM 1316 O O . SER A 1 179 ? -7.346 2.630 4.877 1.00 89.69 179 SER A O 1
ATOM 1318 N N . ILE A 1 180 ? -5.518 2.688 3.569 1.00 86.31 180 ILE A N 1
ATOM 1319 C CA . ILE A 1 180 ? -4.519 2.738 4.635 1.00 86.31 180 ILE A CA 1
ATOM 1320 C C . ILE A 1 180 ? -3.761 4.060 4.511 1.00 86.31 180 ILE A C 1
ATOM 1322 O O . ILE A 1 180 ? -3.187 4.354 3.466 1.00 86.31 180 ILE A O 1
ATOM 1326 N N . SER A 1 181 ? -3.772 4.868 5.565 1.00 84.00 181 SER A N 1
ATOM 1327 C CA . SER A 1 181 ? -3.094 6.163 5.620 1.00 84.00 181 SER A CA 1
ATOM 1328 C C . SER A 1 181 ? -2.204 6.221 6.853 1.00 84.00 181 SER A C 1
ATOM 1330 O O . SER A 1 181 ? -2.705 6.167 7.972 1.00 84.00 181 SER A O 1
ATOM 1332 N N . GLN A 1 182 ? -0.898 6.366 6.662 1.00 79.38 182 GLN A N 1
ATOM 1333 C CA . GLN A 1 182 ? 0.063 6.642 7.728 1.00 79.38 182 GLN A CA 1
ATOM 1334 C C . GLN A 1 182 ? 0.612 8.054 7.531 1.00 79.38 182 GLN A C 1
ATOM 1336 O O . GLN A 1 182 ? 1.273 8.323 6.529 1.00 79.38 182 GLN A O 1
ATOM 1341 N N . THR A 1 183 ? 0.330 8.952 8.473 1.00 75.81 183 THR A N 1
ATOM 1342 C CA . THR A 1 183 ? 0.800 10.343 8.445 1.00 75.81 183 THR A CA 1
ATOM 1343 C C . THR A 1 183 ? 1.518 10.714 9.735 1.00 75.81 183 THR A C 1
ATOM 1345 O O . THR A 1 183 ? 1.011 10.420 10.816 1.00 75.81 183 THR A O 1
ATOM 1348 N N . GLY A 1 184 ? 2.654 11.407 9.643 1.00 75.88 184 GLY A N 1
ATOM 1349 C CA . GLY A 1 184 ? 3.456 11.799 10.810 1.00 75.88 184 GLY A CA 1
ATOM 1350 C C . GLY A 1 184 ? 4.703 10.931 10.991 1.00 75.88 184 GLY A C 1
ATOM 1351 O O . GLY A 1 184 ? 5.358 10.588 10.013 1.00 75.88 184 GLY A O 1
ATOM 1352 N N . GLN A 1 185 ? 5.074 10.619 12.233 1.00 79.69 185 GLN A N 1
ATOM 1353 C CA . GLN A 1 185 ? 6.201 9.731 12.534 1.00 79.69 185 GLN A CA 1
ATOM 1354 C C . GLN A 1 185 ? 5.661 8.305 12.698 1.00 79.69 185 GLN A C 1
ATOM 1356 O O . GLN A 1 185 ? 4.858 8.045 13.589 1.00 79.69 185 GLN A O 1
ATOM 1361 N N . ALA A 1 186 ? 6.078 7.380 11.840 1.00 80.25 186 ALA A N 1
ATOM 1362 C CA . ALA A 1 186 ? 5.630 5.990 11.873 1.00 80.25 186 ALA A CA 1
ATOM 1363 C C . ALA A 1 186 ? 6.845 5.065 11.823 1.00 80.25 186 ALA A C 1
ATOM 1365 O O . ALA A 1 186 ? 7.516 4.973 10.795 1.00 80.25 186 ALA A O 1
ATOM 1366 N N . VAL A 1 187 ? 7.146 4.384 12.924 1.00 80.69 187 VAL A N 1
ATOM 1367 C CA . VAL A 1 187 ? 8.339 3.537 13.024 1.00 80.69 187 VAL A CA 1
ATOM 1368 C C . VAL A 1 187 ? 7.937 2.111 13.384 1.00 80.69 187 VAL A C 1
ATOM 1370 O O . VAL A 1 187 ? 7.309 1.893 14.416 1.00 80.69 187 VAL A O 1
ATOM 1373 N N . ASN A 1 188 ? 8.321 1.149 12.540 1.00 82.25 188 ASN A N 1
ATOM 1374 C CA . ASN A 1 188 ? 8.105 -0.293 12.728 1.00 82.25 188 ASN A CA 1
ATOM 1375 C C . ASN A 1 188 ? 6.638 -0.716 12.934 1.00 82.25 188 ASN A C 1
ATOM 1377 O O . ASN A 1 188 ? 6.359 -1.715 13.597 1.00 82.25 188 ASN A O 1
ATOM 1381 N N . ASN A 1 189 ? 5.679 0.013 12.364 1.00 82.00 189 ASN A N 1
ATOM 1382 C CA . ASN A 1 189 ? 4.275 -0.373 12.450 1.00 82.00 189 ASN A CA 1
ATOM 1383 C C . ASN A 1 189 ? 3.967 -1.511 11.469 1.00 82.00 189 ASN A C 1
ATOM 1385 O O . ASN A 1 189 ? 4.442 -1.518 10.328 1.00 82.00 189 ASN A O 1
ATOM 1389 N N . GLN A 1 190 ? 3.124 -2.448 11.897 1.00 85.50 190 GLN A N 1
ATOM 1390 C CA . GLN A 1 190 ? 2.622 -3.536 11.063 1.00 85.50 190 GLN A CA 1
ATOM 1391 C C . GLN A 1 190 ? 1.113 -3.389 10.875 1.00 85.50 190 GLN A C 1
ATOM 1393 O O . GLN A 1 190 ? 0.350 -3.492 11.834 1.00 85.50 190 GLN A O 1
ATOM 1398 N N . LEU A 1 191 ? 0.681 -3.193 9.633 1.00 85.88 191 LEU A N 1
ATOM 1399 C CA . LEU A 1 191 ? -0.725 -3.067 9.268 1.00 85.88 191 LEU A CA 1
ATOM 1400 C C . LEU A 1 191 ? -1.105 -4.193 8.321 1.00 85.88 191 LEU A C 1
ATOM 1402 O O . LEU A 1 191 ? -0.539 -4.319 7.237 1.00 85.88 191 LEU A O 1
ATOM 1406 N N . THR A 1 192 ? -2.082 -4.994 8.715 1.00 87.44 192 THR A N 1
ATOM 1407 C CA . THR A 1 192 ? -2.624 -6.064 7.888 1.00 87.44 192 THR A CA 1
ATOM 1408 C C . THR A 1 192 ? -4.124 -5.874 7.740 1.00 87.44 192 THR A C 1
ATOM 1410 O O . THR A 1 192 ? -4.854 -5.845 8.728 1.00 87.44 192 THR A O 1
ATOM 1413 N N . VAL A 1 193 ? -4.583 -5.744 6.496 1.00 89.00 193 VAL A N 1
ATOM 1414 C CA . VAL A 1 193 ? -6.003 -5.682 6.140 1.00 89.00 193 VAL A CA 1
ATOM 1415 C C . VAL A 1 193 ? -6.307 -6.847 5.209 1.00 89.00 193 VAL A C 1
ATOM 1417 O O . VAL A 1 193 ? -5.723 -6.949 4.131 1.00 89.00 193 VAL A O 1
ATOM 1420 N N . ARG A 1 194 ? -7.226 -7.721 5.620 1.00 89.56 194 ARG A N 1
ATOM 1421 C CA . ARG A 1 194 ? -7.720 -8.845 4.824 1.00 89.56 194 ARG A CA 1
ATOM 1422 C C . ARG A 1 194 ? -9.233 -8.741 4.675 1.00 89.56 194 ARG A C 1
ATOM 1424 O O . ARG A 1 194 ? -9.955 -8.771 5.667 1.00 89.56 194 ARG A O 1
ATOM 1431 N N . GLN A 1 195 ? -9.705 -8.649 3.440 1.00 85.00 195 GLN A N 1
ATOM 1432 C CA . GLN A 1 195 ? -11.125 -8.620 3.095 1.00 85.00 195 GLN A CA 1
ATOM 1433 C C . GLN A 1 195 ? -11.435 -9.824 2.211 1.00 85.00 195 GLN A C 1
ATOM 1435 O O . GLN A 1 195 ? -10.799 -9.988 1.175 1.00 85.00 195 GLN A O 1
ATOM 1440 N N . SER A 1 196 ? -12.371 -10.668 2.636 1.00 89.12 196 SER A N 1
ATOM 1441 C CA . SER A 1 196 ? -12.838 -11.833 1.885 1.00 89.12 196 SER A CA 1
ATOM 1442 C C . SER A 1 196 ? -14.363 -11.785 1.768 1.00 89.12 196 SER A C 1
ATOM 1444 O O . SER A 1 196 ? -15.051 -11.668 2.784 1.00 89.12 196 SER A O 1
ATOM 1446 N N . GLY A 1 197 ? -14.882 -11.845 0.541 1.00 88.62 197 GLY A N 1
ATOM 1447 C CA . GLY A 1 197 ? -16.297 -11.623 0.213 1.00 88.62 197 GLY A CA 1
ATOM 1448 C C . GLY A 1 197 ? -16.500 -10.339 -0.591 1.00 88.62 197 GLY A C 1
ATOM 1449 O O . GLY A 1 197 ? -15.541 -9.808 -1.145 1.00 88.62 197 GLY A O 1
ATOM 1450 N N . ASP A 1 198 ? -17.730 -9.834 -0.664 1.00 87.88 198 ASP A N 1
ATOM 1451 C CA . ASP A 1 198 ? -18.080 -8.715 -1.541 1.00 87.88 198 ASP A CA 1
ATOM 1452 C C . ASP A 1 198 ? -18.394 -7.420 -0.773 1.00 87.88 198 ASP A C 1
ATOM 1454 O O . ASP A 1 198 ? -19.021 -7.420 0.289 1.00 87.88 198 ASP A O 1
ATOM 1458 N N . GLN A 1 199 ? -18.026 -6.275 -1.355 1.00 89.19 199 GLN A N 1
ATOM 1459 C CA . GLN A 1 199 ? -18.376 -4.933 -0.860 1.00 89.19 199 GLN A CA 1
ATOM 1460 C C . GLN A 1 199 ? -17.896 -4.616 0.570 1.00 89.19 199 GLN A C 1
ATOM 1462 O O . GLN A 1 199 ? -18.460 -3.747 1.238 1.00 89.19 199 GLN A O 1
ATOM 1467 N N . ASN A 1 200 ? -16.848 -5.277 1.065 1.00 88.69 200 ASN A N 1
ATOM 1468 C CA . ASN A 1 200 ? -16.281 -4.932 2.367 1.00 88.69 200 ASN A CA 1
ATOM 1469 C C . ASN A 1 200 ? -15.504 -3.613 2.290 1.00 88.69 200 ASN A C 1
ATOM 1471 O O . ASN A 1 200 ? -14.786 -3.347 1.326 1.00 88.69 200 ASN A O 1
ATOM 1475 N N . THR A 1 201 ? -15.602 -2.793 3.334 1.00 89.62 201 THR A N 1
ATOM 1476 C CA . THR A 1 201 ? -14.907 -1.508 3.452 1.00 89.62 201 THR A CA 1
ATOM 1477 C C . THR A 1 201 ? -14.009 -1.480 4.687 1.00 89.62 201 THR A C 1
ATOM 1479 O O . THR A 1 201 ? -14.467 -1.675 5.810 1.00 89.62 201 THR A O 1
ATOM 1482 N N . ALA A 1 202 ? -12.729 -1.178 4.484 1.00 88.19 202 ALA A N 1
ATOM 1483 C CA . ALA A 1 202 ? -11.722 -1.040 5.526 1.00 88.19 202 ALA A CA 1
ATOM 1484 C C . ALA A 1 202 ? -11.045 0.332 5.423 1.00 88.19 202 ALA A C 1
ATOM 1486 O O . ALA A 1 202 ? -10.505 0.701 4.378 1.00 88.19 202 ALA A O 1
ATOM 1487 N N . LYS A 1 203 ? -11.035 1.093 6.516 1.00 89.38 203 LYS A N 1
ATOM 1488 C CA . LYS A 1 203 ? -10.304 2.356 6.624 1.00 89.38 203 LYS A CA 1
ATOM 1489 C C . LYS A 1 203 ? -9.391 2.309 7.836 1.00 89.38 203 LYS A C 1
ATOM 1491 O O . LYS A 1 203 ? -9.856 2.152 8.957 1.00 89.38 203 LYS A O 1
ATOM 1496 N N . LEU A 1 204 ? -8.101 2.493 7.604 1.00 85.69 204 LEU A N 1
ATOM 1497 C CA . LEU A 1 204 ? -7.073 2.499 8.631 1.00 85.69 204 LEU A CA 1
ATOM 1498 C C . LEU A 1 204 ? -6.278 3.799 8.539 1.00 85.69 204 LEU A C 1
ATOM 1500 O O . LEU A 1 204 ? -5.672 4.085 7.508 1.00 85.69 204 LEU A O 1
ATOM 1504 N N . ALA A 1 205 ? -6.290 4.592 9.605 1.00 82.50 205 ALA A N 1
ATOM 1505 C CA . ALA A 1 205 ? -5.561 5.847 9.704 1.00 82.50 205 ALA A CA 1
ATOM 1506 C C . ALA A 1 205 ? -4.642 5.830 10.931 1.00 82.50 205 ALA A C 1
ATOM 1508 O O . ALA A 1 205 ? -5.112 5.714 12.057 1.00 82.50 205 ALA A O 1
ATOM 1509 N N . GLN A 1 206 ? -3.337 5.980 10.722 1.00 77.69 206 GLN A N 1
ATOM 1510 C CA . GLN A 1 206 ? -2.357 6.192 11.785 1.00 77.69 206 GLN A CA 1
ATOM 1511 C C . GLN A 1 206 ? -1.798 7.614 11.675 1.00 77.69 206 GLN A C 1
ATOM 1513 O O . GLN A 1 206 ? -1.216 7.972 10.650 1.00 77.69 206 GLN A O 1
ATOM 1518 N N . LYS A 1 207 ? -1.987 8.427 12.715 1.00 75.75 207 LYS A N 1
ATOM 1519 C CA . LYS A 1 207 ? -1.581 9.837 12.796 1.00 75.75 207 LYS A CA 1
ATOM 1520 C C . LYS A 1 207 ? -0.606 10.083 13.949 1.00 75.75 207 LYS A C 1
ATOM 1522 O O . LYS A 1 207 ? -0.649 9.392 14.963 1.00 75.75 207 LYS A O 1
ATOM 1527 N N . GLY A 1 208 ? 0.259 11.084 13.825 1.00 74.56 208 GLY A N 1
ATOM 1528 C CA . GLY A 1 208 ? 1.165 11.488 14.908 1.00 74.56 208 GLY A CA 1
ATOM 1529 C C . GLY A 1 208 ? 2.389 10.579 15.036 1.00 74.56 208 GLY A C 1
ATOM 1530 O O . GLY A 1 208 ? 2.915 10.131 14.021 1.00 74.56 208 GLY A O 1
ATOM 1531 N N . SER A 1 209 ? 2.864 10.351 16.264 1.00 76.94 209 SER A N 1
ATOM 1532 C CA . SER A 1 209 ? 4.088 9.587 16.554 1.00 76.94 209 SER A CA 1
ATOM 1533 C C . SER A 1 209 ? 3.798 8.134 16.915 1.00 76.94 209 SER A C 1
ATOM 1535 O O . SER A 1 209 ? 3.853 7.761 18.083 1.00 76.94 209 SER A O 1
ATOM 1537 N N . ASN A 1 210 ? 3.481 7.317 15.908 1.00 77.19 210 ASN A N 1
ATOM 1538 C CA . ASN A 1 210 ? 3.210 5.897 16.105 1.00 77.19 210 ASN A CA 1
ATOM 1539 C C . ASN A 1 210 ? 4.487 5.058 16.048 1.00 77.19 210 ASN A C 1
ATOM 1541 O O . ASN A 1 210 ? 5.223 5.112 15.057 1.00 77.19 210 ASN A O 1
ATOM 1545 N N . ARG A 1 211 ? 4.718 4.232 17.069 1.00 79.25 211 ARG A N 1
ATOM 1546 C CA . ARG A 1 211 ? 5.859 3.309 17.107 1.00 79.25 211 ARG A CA 1
ATOM 1547 C C . ARG A 1 211 ? 5.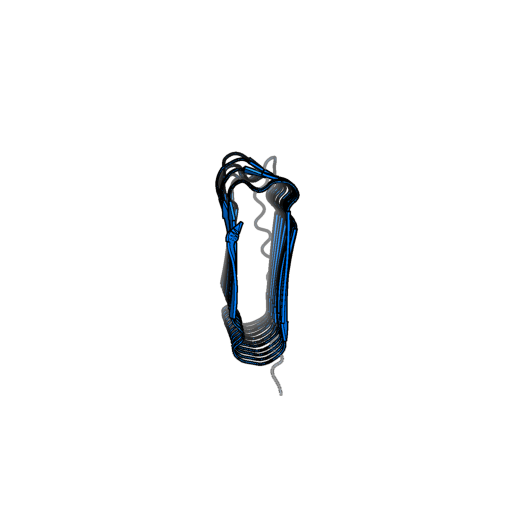428 1.912 17.532 1.00 79.25 211 ARG A C 1
ATOM 1549 O O . ARG A 1 211 ? 4.737 1.770 18.536 1.00 79.25 211 ARG A O 1
ATOM 1556 N N . ASP A 1 212 ? 5.882 0.898 16.800 1.00 80.75 212 ASP A N 1
ATOM 1557 C CA . ASP A 1 212 ? 5.628 -0.524 17.075 1.00 80.75 212 ASP A CA 1
ATOM 1558 C C . ASP A 1 212 ? 4.126 -0.876 17.186 1.00 80.75 212 ASP A C 1
ATOM 1560 O O . ASP A 1 212 ? 3.740 -1.804 17.899 1.00 80.75 212 ASP A O 1
ATOM 1564 N N . ALA A 1 213 ? 3.254 -0.122 16.510 1.00 81.38 213 ALA A N 1
ATOM 1565 C CA . ALA A 1 213 ? 1.818 -0.370 16.491 1.00 81.38 213 ALA A CA 1
ATOM 1566 C C . ALA A 1 213 ? 1.481 -1.499 15.509 1.00 81.38 213 ALA A C 1
ATOM 1568 O O . ALA A 1 213 ? 1.907 -1.491 14.348 1.00 81.38 213 ALA A O 1
ATOM 1569 N N . LYS A 1 214 ? 0.673 -2.461 15.961 1.00 83.94 214 LYS A N 1
ATOM 1570 C CA . LYS A 1 214 ? 0.195 -3.583 15.152 1.00 83.94 214 LYS A CA 1
ATOM 1571 C C . LYS A 1 214 ? -1.315 -3.521 14.988 1.00 83.94 214 LYS A C 1
ATOM 1573 O O . LYS A 1 214 ? -2.044 -3.612 15.970 1.00 83.94 214 LYS A O 1
ATOM 1578 N N . VAL A 1 215 ? -1.786 -3.448 13.748 1.00 83.88 215 VAL A N 1
ATOM 1579 C CA . VAL A 1 215 ? -3.215 -3.505 13.425 1.00 83.88 215 VAL A CA 1
ATOM 1580 C C . VAL A 1 215 ? -3.486 -4.672 12.492 1.00 83.88 215 VAL A C 1
ATOM 1582 O O . VAL A 1 215 ? -2.932 -4.728 11.398 1.00 83.88 215 VAL A O 1
ATOM 1585 N N . ASN A 1 216 ? -4.355 -5.587 12.913 1.00 86.00 216 ASN A N 1
ATOM 1586 C CA . ASN A 1 216 ? -4.855 -6.683 12.090 1.00 86.00 216 ASN A CA 1
ATOM 1587 C C . ASN A 1 216 ? -6.368 -6.530 11.942 1.00 86.00 216 ASN A C 1
ATOM 1589 O O . ASN A 1 216 ? -7.109 -6.677 12.910 1.00 86.00 216 ASN A O 1
ATOM 1593 N N . LEU A 1 217 ? -6.829 -6.248 10.729 1.00 88.38 217 LEU A N 1
ATOM 1594 C CA . LEU A 1 217 ? -8.242 -6.148 10.389 1.00 88.38 217 LEU A CA 1
ATOM 1595 C C . LEU A 1 217 ? -8.601 -7.262 9.409 1.00 88.38 217 LEU A C 1
ATOM 1597 O O . LEU A 1 217 ? -8.077 -7.304 8.297 1.00 88.38 217 LEU A O 1
ATOM 1601 N N . THR A 1 218 ? -9.504 -8.150 9.816 1.00 89.19 218 THR A N 1
ATOM 1602 C CA . THR A 1 218 ? -10.041 -9.222 8.974 1.00 89.19 218 THR A CA 1
ATOM 1603 C C . THR A 1 218 ? -11.554 -9.090 8.856 1.00 89.19 218 THR A C 1
ATOM 1605 O O . THR A 1 218 ? -12.264 -9.097 9.860 1.00 89.19 218 THR A O 1
ATOM 1608 N N . GLN A 1 219 ? -12.044 -9.002 7.622 1.00 84.44 219 GLN A N 1
ATOM 1609 C CA . GLN A 1 219 ? -13.465 -8.981 7.282 1.00 84.44 219 GLN A CA 1
ATOM 1610 C C . GLN A 1 219 ? -13.783 -10.194 6.407 1.00 84.44 219 GLN A C 1
ATOM 1612 O O . GLN A 1 219 ? -13.129 -10.404 5.386 1.00 84.44 219 GLN A O 1
ATOM 1617 N N . SER A 1 220 ? -14.768 -10.989 6.816 1.00 88.88 220 SER A N 1
ATOM 1618 C CA . SER A 1 220 ? -15.235 -12.179 6.108 1.00 88.88 220 SER A CA 1
ATOM 1619 C C . SER A 1 220 ? -16.752 -12.128 5.956 1.00 88.88 220 SER A C 1
ATOM 1621 O O . SER A 1 220 ? -17.469 -12.107 6.955 1.00 88.88 220 SER A O 1
ATOM 1623 N N . GLY A 1 221 ? -17.238 -12.158 4.719 1.00 88.00 221 GLY A N 1
ATOM 1624 C CA . GLY A 1 221 ? -18.652 -11.987 4.374 1.00 88.00 221 GLY A CA 1
ATOM 1625 C C . GLY A 1 221 ? -18.865 -10.717 3.558 1.00 88.00 221 GLY A C 1
ATOM 1626 O O . GLY A 1 221 ? -17.917 -10.224 2.950 1.00 88.00 221 GLY A O 1
ATOM 1627 N N . ASN A 1 222 ? -20.088 -10.191 3.522 1.00 86.38 222 ASN A N 1
ATOM 1628 C CA . ASN A 1 222 ? -20.436 -9.094 2.621 1.00 86.38 222 ASN A CA 1
ATOM 1629 C C . ASN A 1 222 ? -20.743 -7.793 3.367 1.00 86.38 222 ASN A C 1
ATOM 1631 O O . ASN A 1 222 ? -21.353 -7.803 4.435 1.00 86.38 222 ASN A O 1
ATOM 1635 N N . LYS A 1 223 ? -20.383 -6.653 2.766 1.00 88.38 223 LYS A N 1
ATOM 1636 C CA . LYS A 1 223 ? -20.732 -5.304 3.261 1.00 88.38 223 LYS A CA 1
ATOM 1637 C C . LYS A 1 223 ? -20.256 -4.989 4.686 1.00 88.38 223 LYS A C 1
ATOM 1639 O O . LYS A 1 223 ? -20.796 -4.098 5.342 1.00 88.38 223 LYS A O 1
ATOM 1644 N N . ASN A 1 224 ? -19.233 -5.678 5.188 1.00 87.06 224 ASN A N 1
ATOM 1645 C CA . ASN A 1 224 ? -18.664 -5.328 6.485 1.00 87.06 224 ASN A CA 1
ATOM 1646 C C . ASN A 1 224 ? -17.884 -4.016 6.375 1.00 87.06 224 ASN A C 1
ATOM 1648 O O . ASN A 1 224 ? -17.178 -3.776 5.397 1.00 87.06 224 ASN A O 1
ATOM 1652 N N . THR A 1 225 ? -17.982 -3.170 7.393 1.00 88.50 225 THR A N 1
ATOM 1653 C CA . THR A 1 225 ? -17.282 -1.889 7.483 1.00 88.50 225 THR A CA 1
ATOM 1654 C C . THR A 1 225 ? -16.430 -1.844 8.744 1.00 88.50 225 THR A C 1
ATOM 1656 O O . THR A 1 225 ? -16.919 -2.100 9.843 1.00 88.50 225 THR A O 1
ATOM 1659 N N . ALA A 1 226 ? -15.160 -1.477 8.604 1.00 87.06 226 ALA A N 1
ATOM 1660 C CA . ALA A 1 226 ? -14.264 -1.260 9.729 1.00 87.06 226 ALA A CA 1
ATOM 1661 C C . ALA A 1 226 ? -13.468 0.034 9.550 1.00 87.06 226 ALA A C 1
ATOM 1663 O O . ALA A 1 226 ? -12.821 0.243 8.521 1.00 87.06 226 ALA A O 1
ATOM 1664 N N . GLY A 1 227 ? -13.516 0.896 10.561 1.00 87.62 227 GLY A N 1
ATOM 1665 C CA . GLY A 1 227 ? -12.724 2.114 10.670 1.00 87.62 227 GLY A CA 1
ATOM 1666 C C . GLY A 1 227 ? -11.812 2.040 11.887 1.00 87.62 227 GLY A C 1
ATOM 1667 O O . GLY A 1 227 ? -12.292 1.854 12.997 1.00 87.62 227 GLY A O 1
ATOM 1668 N N . ILE A 1 228 ? -10.507 2.195 11.697 1.00 84.06 228 ILE A N 1
ATOM 1669 C CA . ILE A 1 228 ? -9.526 2.228 12.783 1.00 84.06 228 ILE A CA 1
ATOM 1670 C C . ILE A 1 228 ? -8.720 3.517 12.648 1.00 84.06 228 ILE A C 1
ATOM 1672 O O . ILE A 1 228 ? -8.107 3.760 11.606 1.00 84.06 228 ILE A O 1
ATOM 1676 N N . THR A 1 229 ? -8.712 4.333 13.697 1.00 82.38 229 THR A N 1
ATOM 1677 C CA . THR A 1 229 ? -7.893 5.542 13.809 1.00 82.38 229 THR A CA 1
ATOM 1678 C C . THR A 1 229 ? -6.989 5.426 15.031 1.00 82.38 229 THR A C 1
ATOM 1680 O O . THR A 1 229 ? -7.473 5.210 16.136 1.00 82.38 229 THR A O 1
ATOM 1683 N N . GLN A 1 230 ? -5.679 5.567 14.842 1.00 76.38 230 GLN A N 1
ATOM 1684 C CA . GLN A 1 230 ? -4.697 5.612 15.925 1.00 76.38 230 GLN A CA 1
ATOM 1685 C C . GLN A 1 230 ? -3.916 6.920 15.853 1.00 76.38 230 GLN A C 1
ATOM 1687 O O . GLN A 1 230 ? -3.359 7.243 14.804 1.00 76.38 230 GLN A O 1
ATOM 1692 N N . GLU A 1 231 ? -3.848 7.661 16.951 1.00 81.00 231 GLU A N 1
ATOM 1693 C CA . GLU A 1 231 ? -3.126 8.924 17.048 1.00 81.00 231 GLU A CA 1
ATOM 1694 C C . GLU A 1 231 ? -2.113 8.890 18.197 1.00 81.00 231 GLU A C 1
ATOM 1696 O O . GLU A 1 231 ? -2.482 8.681 19.348 1.00 81.00 231 GLU A O 1
ATOM 1701 N N . GLY A 1 232 ? -0.823 9.069 17.887 1.00 71.50 232 GLY A N 1
ATOM 1702 C CA . GLY A 1 232 ? 0.239 9.164 18.900 1.00 71.50 232 GLY A CA 1
ATOM 1703 C C . GLY A 1 232 ? 0.447 7.897 19.739 1.00 71.50 232 GLY A C 1
ATOM 1704 O O . GLY A 1 232 ? 0.727 7.996 20.931 1.00 71.50 232 GLY A O 1
ATOM 1705 N N . THR A 1 233 ? 0.277 6.709 19.151 1.00 74.06 233 THR A N 1
ATOM 1706 C CA . THR A 1 233 ? 0.273 5.444 19.899 1.00 74.06 233 THR A CA 1
ATOM 1707 C C . THR A 1 233 ? 1.625 4.725 19.925 1.00 74.06 233 THR A C 1
ATOM 1709 O O . THR A 1 233 ? 2.347 4.679 18.932 1.00 74.06 233 THR A O 1
ATOM 1712 N N . VAL A 1 234 ? 1.978 4.104 21.052 1.00 74.44 234 VAL A N 1
ATOM 1713 C CA . VAL A 1 234 ? 3.224 3.329 21.188 1.00 74.44 234 VAL A CA 1
ATOM 1714 C C . VAL A 1 234 ? 2.919 1.906 21.645 1.00 74.44 234 VAL A C 1
ATOM 1716 O O . VAL A 1 234 ? 2.292 1.696 22.685 1.00 74.44 234 VAL A O 1
ATOM 1719 N N . SER A 1 235 ? 3.392 0.919 20.883 1.00 75.69 235 SER A N 1
ATOM 1720 C CA . SER A 1 235 ? 3.234 -0.512 21.178 1.00 75.69 235 SER A CA 1
ATOM 1721 C C . SER A 1 235 ? 1.773 -0.943 21.367 1.00 75.69 235 SER A C 1
ATOM 1723 O O . SER A 1 235 ? 1.460 -1.739 22.253 1.00 75.69 235 SER A O 1
ATOM 1725 N N . THR A 1 236 ? 0.861 -0.395 20.565 1.00 77.44 236 THR A N 1
ATOM 1726 C CA . THR A 1 236 ? -0.554 -0.779 20.578 1.00 77.44 236 THR A CA 1
ATOM 1727 C C . THR A 1 236 ? -0.811 -1.984 19.686 1.00 77.44 236 THR A C 1
ATOM 1729 O O . THR A 1 236 ? -0.159 -2.175 18.656 1.00 77.44 236 THR A O 1
ATOM 1732 N N . LYS A 1 237 ? -1.792 -2.803 20.066 1.00 81.62 237 LYS A N 1
ATOM 1733 C CA . LYS A 1 237 ? -2.273 -3.923 19.257 1.00 81.62 237 LYS A CA 1
ATOM 1734 C C . LYS A 1 237 ? -3.773 -3.777 19.046 1.00 81.62 237 LYS A C 1
ATOM 1736 O O . LYS A 1 237 ? -4.523 -3.781 20.010 1.00 81.62 237 LYS A O 1
ATOM 1741 N N . VAL A 1 238 ? -4.213 -3.692 17.799 1.00 82.50 238 VAL A N 1
ATOM 1742 C CA . VAL A 1 238 ? -5.636 -3.703 17.446 1.00 82.50 238 VAL A CA 1
ATOM 1743 C C . VAL A 1 238 ? -5.908 -4.931 16.594 1.00 82.50 238 VAL A C 1
ATOM 1745 O O . VAL A 1 238 ? -5.319 -5.071 15.522 1.00 82.50 238 VAL A O 1
ATOM 1748 N N . ASN A 1 239 ? -6.786 -5.822 17.050 1.00 84.69 239 ASN A N 1
ATOM 1749 C CA . ASN A 1 239 ? -7.296 -6.919 16.235 1.00 84.69 239 ASN A CA 1
ATOM 1750 C C . ASN A 1 239 ? -8.803 -6.749 16.056 1.00 84.69 239 ASN A C 1
ATOM 1752 O O . ASN A 1 239 ? -9.553 -6.665 17.024 1.00 84.69 239 ASN A O 1
ATOM 1756 N N . VAL A 1 240 ? -9.240 -6.704 14.802 1.00 86.31 240 VAL A N 1
ATOM 1757 C CA . VAL A 1 240 ? -10.653 -6.660 14.430 1.00 86.31 240 VAL A CA 1
ATOM 1758 C C . VAL A 1 240 ? -10.961 -7.865 13.565 1.00 86.31 240 VAL A C 1
ATOM 1760 O O . VAL A 1 240 ? -10.351 -8.045 12.510 1.00 86.31 240 VAL A O 1
ATOM 1763 N N . LEU A 1 241 ? -11.928 -8.665 14.001 1.00 88.19 241 LEU A N 1
ATOM 1764 C CA . LEU A 1 241 ? -12.483 -9.776 13.245 1.00 88.19 241 LEU A CA 1
ATOM 1765 C C . LEU A 1 241 ? -13.983 -9.552 13.048 1.00 88.19 241 LEU A C 1
ATOM 1767 O O . LEU A 1 241 ? -14.746 -9.567 14.009 1.00 88.19 241 LEU A O 1
ATOM 1771 N N . GLN A 1 242 ? -14.408 -9.369 11.800 1.00 82.38 242 GLN A N 1
ATOM 1772 C CA . GLN A 1 242 ? -15.821 -9.299 11.424 1.00 82.38 242 GLN A CA 1
ATOM 1773 C C . GLN A 1 242 ? -16.170 -10.503 10.554 1.00 82.38 242 GLN A C 1
ATOM 1775 O O . GLN A 1 242 ? -15.586 -10.682 9.486 1.00 82.38 242 GLN A O 1
ATOM 1780 N N . SER A 1 243 ? -17.115 -11.322 11.006 1.00 87.19 243 SER A N 1
ATOM 1781 C CA . SER A 1 243 ? -17.631 -12.481 10.282 1.00 87.19 243 SER A CA 1
ATOM 1782 C C . SER A 1 243 ? -19.147 -12.375 10.126 1.00 87.19 243 SER A C 1
ATOM 1784 O O . SER A 1 243 ? -19.861 -12.199 11.111 1.00 87.19 243 SER A O 1
ATOM 1786 N N . GLY A 1 244 ? -19.633 -12.488 8.891 1.00 85.75 244 GLY A N 1
ATOM 1787 C CA . GLY A 1 244 ? -21.042 -12.330 8.524 1.00 85.75 244 GLY A CA 1
ATOM 1788 C C . GLY A 1 244 ? -21.264 -11.085 7.668 1.00 85.75 244 GLY A C 1
ATOM 1789 O O . GLY A 1 244 ? -20.333 -10.631 7.004 1.00 85.75 244 GLY A O 1
ATOM 1790 N N . ASN A 1 245 ? -22.487 -10.558 7.636 1.00 85.44 245 ASN A N 1
ATOM 1791 C CA . ASN A 1 245 ? -22.857 -9.473 6.725 1.00 85.44 245 ASN A CA 1
ATOM 1792 C C . ASN A 1 245 ? -23.187 -8.167 7.454 1.00 85.44 245 ASN A C 1
ATOM 1794 O O . ASN A 1 245 ? -23.769 -8.175 8.536 1.00 85.44 245 ASN A O 1
ATOM 1798 N N . ASP A 1 246 ? -22.885 -7.032 6.826 1.00 89.00 246 ASP A N 1
ATOM 1799 C CA . ASP A 1 246 ? -23.258 -5.695 7.314 1.00 89.00 246 ASP A CA 1
ATOM 1800 C C . ASP A 1 246 ? -22.740 -5.360 8.734 1.00 89.00 246 ASP A C 1
ATOM 1802 O O . ASP A 1 246 ? -23.324 -4.528 9.432 1.00 89.00 246 ASP A O 1
ATOM 1806 N N . ASN A 1 247 ? -21.659 -5.993 9.205 1.00 84.75 247 ASN A N 1
ATOM 1807 C CA . ASN A 1 247 ? -21.080 -5.646 10.505 1.00 84.75 247 ASN A CA 1
ATOM 1808 C C . ASN A 1 247 ? -20.299 -4.332 10.416 1.00 84.75 247 ASN A C 1
ATOM 1810 O O . ASN A 1 247 ? -19.582 -4.090 9.449 1.00 84.75 247 ASN A O 1
ATOM 1814 N N . ALA A 1 248 ? -20.381 -3.499 11.450 1.00 87.50 248 ALA A N 1
ATOM 1815 C CA . ALA A 1 248 ? -19.681 -2.227 11.548 1.00 87.50 248 ALA A CA 1
ATOM 1816 C C . ALA A 1 248 ? -18.819 -2.168 12.817 1.00 87.50 248 ALA A C 1
ATOM 1818 O O . ALA A 1 248 ? -19.315 -2.384 13.923 1.00 87.50 248 ALA A O 1
ATOM 1819 N N . THR A 1 249 ? -17.537 -1.846 12.666 1.00 87.69 249 THR A N 1
ATOM 1820 C CA . THR A 1 249 ? -16.610 -1.597 13.777 1.00 87.69 249 THR A CA 1
ATOM 1821 C C . THR A 1 249 ? -15.941 -0.240 13.594 1.00 87.69 249 THR A C 1
ATOM 1823 O O . THR A 1 249 ? -15.402 0.041 12.524 1.00 87.69 249 THR A O 1
ATOM 1826 N N . THR A 1 250 ? -15.916 0.569 14.648 1.00 87.19 250 THR A N 1
ATOM 1827 C CA . THR A 1 250 ? -15.105 1.788 14.724 1.00 87.19 250 THR A CA 1
ATOM 1828 C C . THR A 1 250 ? -14.188 1.704 15.937 1.00 87.19 250 THR A C 1
ATOM 1830 O O . THR A 1 250 ? -14.647 1.427 17.040 1.00 87.19 250 THR A O 1
ATOM 1833 N N . ILE A 1 251 ? -12.894 1.933 15.742 1.00 83.38 251 ILE A N 1
ATOM 1834 C CA . ILE A 1 251 ? -11.901 1.992 16.816 1.00 83.38 251 ILE A CA 1
ATOM 1835 C C . ILE A 1 251 ? -11.151 3.312 16.707 1.00 83.38 251 ILE A C 1
ATOM 1837 O O . ILE A 1 251 ? -10.583 3.610 15.655 1.00 83.38 251 ILE A O 1
ATOM 1841 N N . THR A 1 252 ? -11.102 4.059 17.802 1.00 81.38 252 THR A N 1
ATOM 1842 C CA . THR A 1 252 ? -10.290 5.268 17.941 1.00 81.38 252 THR A CA 1
ATOM 1843 C C . THR A 1 252 ? -9.376 5.105 19.149 1.00 81.38 252 THR A C 1
ATOM 1845 O O . THR A 1 252 ? -9.856 4.833 20.244 1.00 81.38 252 THR A O 1
ATOM 1848 N N . GLN A 1 253 ? -8.065 5.252 18.952 1.00 74.44 253 GLN A N 1
ATOM 1849 C CA . GLN A 1 253 ? -7.074 5.258 20.032 1.00 74.44 253 GLN A CA 1
ATOM 1850 C C . GLN A 1 253 ? -6.245 6.538 19.978 1.00 74.44 253 GLN A C 1
ATOM 1852 O O . GLN A 1 253 ? -5.604 6.794 18.957 1.00 74.44 253 GLN A O 1
ATOM 1857 N N . THR A 1 254 ? -6.197 7.301 21.068 1.00 76.94 254 THR A N 1
ATOM 1858 C CA . THR A 1 254 ? -5.442 8.563 21.151 1.00 76.94 254 THR A CA 1
ATOM 1859 C C . THR A 1 254 ? -4.438 8.516 22.300 1.00 76.94 254 THR A C 1
ATOM 1861 O O . THR A 1 254 ? -4.782 8.134 23.410 1.00 76.94 254 THR A O 1
ATOM 1864 N N . ASN A 1 255 ? -3.175 8.880 22.046 1.00 73.12 255 ASN A N 1
ATOM 1865 C CA . ASN A 1 255 ? -2.085 8.936 23.037 1.00 73.12 255 ASN A CA 1
ATOM 1866 C C . ASN A 1 255 ? -1.920 7.652 23.880 1.00 73.12 255 ASN A C 1
ATOM 1868 O O . ASN A 1 255 ? -1.494 7.683 25.033 1.00 73.12 255 ASN A O 1
ATOM 1872 N N . SER A 1 256 ? -2.267 6.506 23.295 1.00 69.81 256 SER A N 1
ATOM 1873 C CA . SER A 1 256 ? -2.282 5.210 23.970 1.00 69.81 256 SER A CA 1
ATOM 1874 C C . SER A 1 256 ? -0.908 4.534 23.960 1.00 69.81 256 SER A C 1
ATOM 1876 O O . SER A 1 256 ? -0.258 4.434 22.918 1.00 69.81 256 SER A O 1
ATOM 1878 N N . GLY A 1 257 ? -0.493 3.988 25.105 1.00 69.19 257 GLY A N 1
ATOM 1879 C CA . GLY A 1 257 ? 0.709 3.164 25.245 1.00 69.19 257 GLY A CA 1
ATOM 1880 C C . GLY A 1 257 ? 0.364 1.762 25.743 1.00 69.19 257 GLY A C 1
ATOM 1881 O O . GLY A 1 257 ? -0.377 1.638 26.709 1.00 69.19 257 GLY A O 1
ATOM 1882 N N . LYS A 1 258 ? 0.907 0.709 25.116 1.00 65.50 258 LYS A N 1
ATOM 1883 C CA . LYS A 1 258 ? 0.720 -0.704 25.530 1.00 65.50 258 LYS A CA 1
ATOM 1884 C C . LYS A 1 258 ? -0.746 -1.171 25.643 1.00 65.50 258 LYS A C 1
ATOM 1886 O O . LYS A 1 258 ? -1.044 -2.083 26.410 1.00 65.50 258 LYS A O 1
ATOM 1891 N N . ASN A 1 259 ? -1.652 -0.590 24.859 1.00 69.31 259 ASN A N 1
ATOM 1892 C CA . ASN A 1 259 ? -3.064 -0.974 24.851 1.00 69.31 259 ASN A CA 1
ATOM 1893 C C . ASN A 1 259 ? -3.348 -2.041 23.787 1.00 69.31 259 ASN A C 1
ATOM 1895 O O . ASN A 1 259 ? -2.896 -1.931 22.642 1.00 69.31 259 ASN A O 1
ATOM 1899 N N . ALA A 1 260 ? -4.123 -3.058 24.166 1.00 75.00 260 ALA A N 1
ATOM 1900 C CA . ALA A 1 260 ? -4.673 -4.056 23.260 1.00 75.00 260 ALA A CA 1
ATOM 1901 C C . ALA A 1 260 ? -6.184 -3.834 23.110 1.00 75.00 260 ALA A C 1
ATOM 1903 O O . ALA A 1 260 ? -6.901 -3.756 24.105 1.00 75.00 260 ALA A O 1
ATOM 1904 N N . VAL A 1 261 ? -6.658 -3.728 21.871 1.00 79.50 261 VAL A N 1
ATOM 1905 C CA . VAL A 1 261 ? -8.084 -3.709 21.536 1.00 79.50 261 VAL A CA 1
ATOM 1906 C C . VAL A 1 261 ? -8.370 -4.919 20.668 1.00 79.50 261 VAL A C 1
ATOM 1908 O O . VAL A 1 261 ? -7.851 -5.025 19.557 1.00 79.50 261 VAL A O 1
ATOM 1911 N N . ASP A 1 262 ? -9.216 -5.807 21.171 1.00 82.62 262 ASP A N 1
ATOM 1912 C CA . ASP A 1 262 ? -9.702 -6.971 20.444 1.00 82.62 262 ASP A CA 1
ATOM 1913 C C . ASP A 1 262 ? -11.213 -6.825 20.242 1.00 82.62 262 ASP A C 1
ATOM 1915 O O . ASP A 1 262 ? -11.984 -6.814 21.199 1.00 82.62 262 ASP A O 1
ATOM 1919 N N . VAL A 1 263 ? -11.643 -6.692 18.986 1.00 82.38 263 VAL A N 1
ATOM 1920 C CA . VAL A 1 263 ? -13.060 -6.645 18.603 1.00 82.38 263 VAL A CA 1
ATOM 1921 C C . VAL A 1 263 ? -13.365 -7.852 17.731 1.00 82.38 263 VAL A C 1
ATOM 1923 O O . VAL A 1 263 ? -12.787 -8.014 16.658 1.00 82.38 263 VAL A O 1
ATOM 1926 N N . THR A 1 264 ? -14.303 -8.687 18.174 1.00 85.62 264 THR A N 1
ATOM 1927 C CA . THR A 1 264 ? -14.835 -9.797 17.377 1.00 85.62 264 THR A CA 1
ATOM 1928 C C . THR A 1 264 ? -16.336 -9.615 17.199 1.00 85.62 264 THR A C 1
ATOM 1930 O O . THR A 1 264 ? -17.073 -9.533 18.177 1.00 85.62 264 THR A O 1
ATOM 1933 N N . GLN A 1 265 ? -16.792 -9.556 15.951 1.00 73.81 265 GLN A N 1
ATOM 1934 C CA . GLN A 1 265 ? -18.205 -9.523 15.585 1.00 73.81 265 GLN A CA 1
ATOM 1935 C C . GLN A 1 265 ? -18.525 -10.749 14.731 1.00 73.81 265 GLN A C 1
ATOM 1937 O O . GLN A 1 265 ? -17.918 -10.940 13.678 1.00 73.81 265 GLN A O 1
ATOM 1942 N N . SER A 1 266 ? -19.481 -11.565 15.173 1.00 84.38 266 SER A N 1
ATOM 1943 C CA . SER A 1 266 ? -20.013 -12.697 14.411 1.00 84.38 266 SER A CA 1
ATOM 1944 C C . SER A 1 266 ? -21.517 -12.525 14.214 1.00 84.38 266 SER A C 1
ATOM 1946 O O . SER A 1 266 ? -22.222 -12.124 15.140 1.00 84.38 266 SER A O 1
ATOM 1948 N N . GLY A 1 267 ? -22.011 -12.797 13.009 1.00 80.69 267 GLY A N 1
ATOM 1949 C CA . GLY A 1 267 ? -23.416 -12.627 12.640 1.00 80.69 267 GLY A CA 1
ATOM 1950 C C . GLY A 1 267 ? -23.636 -11.418 11.735 1.00 80.69 267 GLY A C 1
ATOM 1951 O O . GLY A 1 267 ? -22.709 -10.953 11.075 1.00 80.69 267 GLY A O 1
ATOM 1952 N N . ASN A 1 268 ? -24.875 -10.929 11.671 1.00 83.25 268 ASN A N 1
ATOM 1953 C CA . ASN A 1 268 ? -25.252 -9.862 10.747 1.00 83.25 268 ASN A CA 1
ATOM 1954 C C . ASN A 1 268 ? -25.587 -8.561 11.482 1.00 83.25 268 ASN A C 1
ATOM 1956 O O . ASN A 1 268 ? -26.230 -8.597 12.529 1.00 83.25 268 ASN A O 1
ATOM 1960 N N . LYS A 1 269 ? -25.246 -7.413 10.880 1.00 86.12 269 LYS A N 1
ATOM 1961 C CA . LYS A 1 269 ? -25.620 -6.062 11.347 1.00 86.12 269 LYS A CA 1
ATOM 1962 C C . LYS A 1 269 ? -25.107 -5.688 12.745 1.00 86.12 269 LYS A C 1
ATOM 1964 O O . LYS A 1 269 ? -25.663 -4.790 13.382 1.00 86.12 269 LYS A O 1
ATOM 1969 N N . ASN A 1 270 ? -24.045 -6.330 13.229 1.00 81.31 270 ASN A N 1
ATOM 1970 C CA . ASN A 1 270 ? -23.461 -5.976 14.520 1.00 81.31 270 ASN A CA 1
ATOM 1971 C C . ASN A 1 270 ? -22.767 -4.612 14.449 1.00 81.31 270 ASN A C 1
ATOM 1973 O O . ASN A 1 270 ? -22.156 -4.273 13.437 1.00 81.31 270 ASN A O 1
ATOM 1977 N N . LYS A 1 271 ? -22.797 -3.843 15.542 1.00 86.50 271 LYS A N 1
ATOM 1978 C CA . LYS A 1 271 ? -22.076 -2.568 15.668 1.00 86.50 271 LYS A CA 1
ATOM 1979 C C . LYS A 1 271 ? -21.171 -2.595 16.894 1.00 86.50 271 LYS A C 1
ATOM 1981 O O . LYS A 1 271 ? -21.615 -2.992 17.964 1.00 86.50 271 LYS A O 1
ATOM 1986 N N . ALA A 1 272 ? -19.916 -2.197 16.731 1.00 83.69 272 ALA A N 1
ATOM 1987 C CA . ALA A 1 272 ? -18.946 -2.074 17.811 1.00 83.69 272 ALA A CA 1
ATOM 1988 C C . ALA A 1 272 ? -18.241 -0.723 17.692 1.00 83.69 272 ALA A C 1
ATOM 1990 O O . ALA A 1 272 ? -17.838 -0.322 16.599 1.00 83.69 272 ALA A O 1
ATOM 1991 N N . ALA A 1 273 ? -18.098 -0.031 18.816 1.00 84.69 273 ALA A N 1
ATOM 1992 C CA . ALA A 1 273 ? -17.326 1.195 18.926 1.00 84.69 273 ALA A CA 1
ATOM 1993 C C . ALA A 1 273 ? -16.385 1.053 20.123 1.00 84.69 273 ALA A C 1
ATOM 1995 O O . ALA A 1 273 ? -16.830 0.687 21.210 1.00 84.69 273 ALA A O 1
ATOM 1996 N N . VAL A 1 274 ? -15.095 1.298 19.910 1.00 80.69 274 VAL A N 1
ATOM 1997 C CA . VAL A 1 274 ? -14.092 1.340 20.977 1.00 80.69 274 VAL A CA 1
ATOM 1998 C C . VAL A 1 274 ? -13.374 2.674 20.890 1.00 80.69 274 VAL A C 1
ATOM 2000 O O . VAL A 1 274 ? -12.804 3.003 19.851 1.00 80.69 274 VAL A O 1
ATOM 2003 N N . GLU A 1 275 ? -13.389 3.425 21.981 1.00 79.44 275 GLU A N 1
ATOM 2004 C CA . GLU A 1 275 ? -12.666 4.686 22.123 1.00 79.44 275 GLU A CA 1
ATOM 2005 C C . GLU A 1 275 ? -11.749 4.575 23.342 1.00 79.44 275 GLU A C 1
ATOM 2007 O O . GLU A 1 275 ? -12.193 4.149 24.411 1.00 79.44 275 GLU A O 1
ATOM 2012 N N . GLN A 1 276 ? -10.463 4.879 23.154 1.00 66.62 276 GLN A N 1
ATOM 2013 C CA . GLN A 1 276 ? -9.423 4.851 24.188 1.00 66.62 276 GLN A CA 1
ATOM 2014 C C . GLN A 1 276 ? -8.456 6.023 24.043 1.00 66.62 276 GLN A C 1
ATOM 2016 O O . GLN A 1 276 ? -8.146 6.412 22.890 1.00 66.62 276 GLN A O 1
#

pLDDT: mean 76.78, std 13.67, range [27.8, 90.19]

Secondary structure (DSSP, 8-state):
-----------------SSSPPEEEEEEESSS-EEEEEEEEES-EEEEEEESSS-EEEEEEEEEES-EEEEEEESSS-EEEEEE-TT-BS-EEEEEEESSS-EEEEEE-TTEES-EEEEEEESSS-EEEEEEESSEEES-EEEEEEESSS-EEEEEEESSEEES-EEEEEEESSS-EEEEEEEEEEES-EEEEEEESSS-EEEEEEEEEEES-EEEEEEESSS-EEEEEEES-BS-EEEEEEESSS-EEEEEEES-BS-EEEEEEESSS-EEEEE-

Radius of gyration: 20.41 Å; chains: 1; bounding box: 55×36×70 Å